Protein AF-A0A8J9R9K8-F1 (afdb_monomer_lite)

pLDDT: mean 80.93, std 15.77, range [38.28, 95.56]

Sequence (185 aa):
MGWQMSERNTVWTNDLKLQLLKRNIAQQINLRVEDVDERLIEVTSLLPGLLSRLQTIKASTVAQLCDDPRALARRLLQVKSIFPGADAAQIFLQHPVYMLRQDISLIQAAADRLRQLIPDVNVDKLVEEHPQLLDVEGFELALSHARETIPSLDVVHMMRYNPSMIFGFQRGAQLIPYDEVPTSS

Foldseek 3Di:
DDPDDPPPPPPVPVVNVVQVLLVLLCVVLVHDSVLLVVLVVLLCVVQVCVVVCSNPDDSVLSSLCSNDVPVVNVLLVLQCVLQVPARSSLLCSVPVVCSSPPDSVLLSVLSVVVCVVQVPANSSVVCSVPVVSSPVVLLVQLVVQVCVVPVPDPVSVVCNVPVVVSVVSSCVVPPDPDPPPPPDD

Radius of gyration: 22.71 Å; chains: 1; bounding box: 45×59×72 Å

Secondary structure (DSSP, 8-state):
-------S-----HHHHHHHHHHHHHHHTT--HHHHHHHHHHHHHH-TTHHHHTTTS-HHHHHHHHH-HHHHHHHHHHHHHH-TTS-HHHHHHHSHHHHHHS-HHHHHHHHHHHHHHSTTS-HHHHHHH-GGGG-HHHHHHHHHHHHHH-TT--HHHHHTT-GGGHHHHHHHTT-----------

Structure (mmCIF, N/CA/C/O backbone):
data_AF-A0A8J9R9K8-F1
#
_entry.id   AF-A0A8J9R9K8-F1
#
loop_
_atom_site.group_PDB
_atom_site.i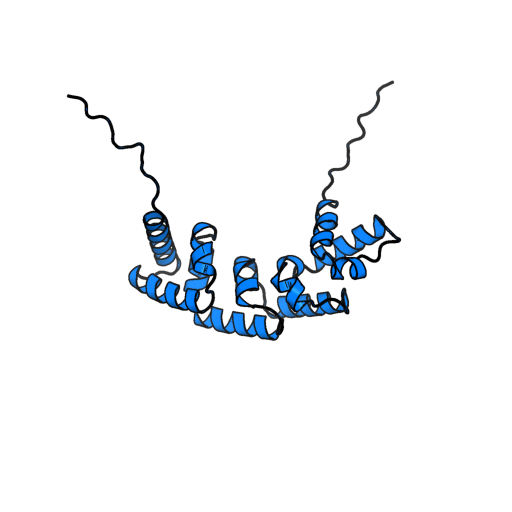d
_atom_site.type_symbol
_atom_site.label_atom_id
_atom_site.label_alt_id
_atom_site.label_comp_id
_atom_site.label_asym_id
_atom_site.label_entity_id
_atom_site.label_seq_id
_atom_site.pdbx_PDB_ins_code
_atom_site.Cartn_x
_atom_site.Cartn_y
_atom_site.Cartn_z
_atom_site.occupancy
_atom_site.B_iso_or_equiv
_atom_site.auth_seq_id
_atom_site.auth_comp_id
_atom_site.auth_asym_id
_atom_site.auth_atom_id
_atom_site.pdbx_PDB_model_num
ATOM 1 N N . MET A 1 1 ? -5.847 45.493 37.078 1.00 45.81 1 MET A N 1
ATOM 2 C CA . MET A 1 1 ? -6.823 45.058 36.057 1.00 45.81 1 MET A CA 1
ATOM 3 C C . MET A 1 1 ? -6.082 44.889 34.745 1.00 45.81 1 MET A C 1
ATOM 5 O O . MET A 1 1 ? -5.736 45.880 34.125 1.00 45.81 1 MET A O 1
ATOM 9 N N . GLY A 1 2 ? -5.765 43.650 34.384 1.00 41.34 2 GLY A N 1
ATOM 10 C CA . GLY A 1 2 ? -5.050 43.310 33.157 1.00 41.34 2 GLY A CA 1
ATOM 11 C C . GLY A 1 2 ? -5.350 41.860 32.817 1.00 41.34 2 GLY A C 1
ATOM 12 O O . GLY A 1 2 ? -4.567 40.974 33.132 1.00 41.34 2 GLY A O 1
ATOM 13 N N . TRP A 1 3 ? -6.540 41.622 32.265 1.00 47.47 3 TRP A N 1
ATOM 14 C CA . TRP A 1 3 ? -6.924 40.344 31.673 1.00 47.47 3 TRP A CA 1
ATOM 15 C C . TRP A 1 3 ? -6.138 40.181 30.375 1.00 47.47 3 TRP A C 1
ATOM 17 O O . TRP A 1 3 ? -6.583 40.588 29.304 1.00 47.47 3 TRP A O 1
ATOM 27 N N . GLN A 1 4 ? -4.917 39.664 30.481 1.00 49.66 4 GLN A N 1
ATOM 28 C CA . GLN A 1 4 ? -4.102 39.360 29.316 1.00 49.66 4 GLN A CA 1
ATOM 29 C C . GLN A 1 4 ? -4.482 37.961 28.829 1.00 49.66 4 GLN A C 1
ATOM 31 O O . GLN A 1 4 ? -4.112 36.945 29.414 1.00 49.66 4 GLN A O 1
ATOM 36 N N . MET A 1 5 ? -5.312 37.970 27.786 1.00 38.97 5 MET A N 1
ATOM 37 C CA . MET A 1 5 ? -5.786 36.845 26.987 1.00 38.97 5 MET A CA 1
ATOM 38 C C . MET A 1 5 ? -4.816 35.658 26.934 1.00 38.97 5 MET A C 1
ATOM 40 O O . MET A 1 5 ? -3.766 35.715 26.292 1.00 38.97 5 MET A O 1
ATOM 44 N N . SER A 1 6 ? -5.237 34.536 27.513 1.00 46.56 6 SER A N 1
ATOM 45 C CA . SER A 1 6 ? -4.633 33.213 27.314 1.00 46.56 6 SER A CA 1
ATOM 46 C C . SER A 1 6 ? -5.084 32.569 25.991 1.00 46.56 6 SER A C 1
ATOM 48 O O . SER A 1 6 ? -5.322 31.369 25.932 1.00 46.56 6 SER A O 1
ATOM 50 N N . GLU A 1 7 ? -5.221 33.351 24.916 1.00 40.16 7 GLU A N 1
ATOM 51 C CA . GLU A 1 7 ? -5.731 32.871 23.618 1.00 40.16 7 GLU A CA 1
ATOM 52 C C . GLU A 1 7 ? -4.626 32.474 22.621 1.00 40.16 7 GLU A C 1
ATOM 54 O O . GLU A 1 7 ? -4.924 32.064 21.505 1.00 40.16 7 GLU A O 1
ATOM 59 N N . ARG A 1 8 ? -3.337 32.567 22.983 1.00 41.00 8 ARG A N 1
ATOM 60 C CA . ARG A 1 8 ? -2.228 32.389 22.018 1.00 41.00 8 ARG A CA 1
ATOM 61 C C . ARG A 1 8 ? -1.427 31.092 22.103 1.00 41.00 8 ARG A C 1
ATOM 63 O O . ARG A 1 8 ? -0.539 30.907 21.284 1.00 41.00 8 ARG A O 1
ATOM 70 N N . ASN A 1 9 ? -1.754 30.182 23.018 1.00 38.75 9 ASN A N 1
ATOM 71 C CA . ASN A 1 9 ? -1.084 28.880 23.126 1.00 38.75 9 ASN A CA 1
ATOM 72 C C . ASN A 1 9 ? -2.091 27.723 23.161 1.00 38.75 9 ASN A C 1
ATOM 74 O O . ASN A 1 9 ? -2.002 26.823 23.992 1.00 38.75 9 ASN A O 1
ATOM 78 N N . THR A 1 10 ? -3.028 27.680 22.213 1.00 45.50 10 THR A N 1
ATOM 79 C CA . THR A 1 10 ? -3.591 26.395 21.776 1.00 45.50 10 THR A CA 1
ATOM 80 C C . THR A 1 10 ? -2.522 25.664 20.969 1.00 45.50 10 THR A C 1
ATOM 82 O O . THR A 1 10 ? -2.609 25.509 19.752 1.00 45.50 10 THR A O 1
ATOM 85 N N . VAL A 1 11 ? -1.473 25.214 21.664 1.00 47.91 11 VAL A N 1
ATOM 86 C CA . VAL A 1 11 ? -0.613 24.137 21.180 1.00 47.91 11 VAL A CA 1
ATOM 87 C C . VAL A 1 11 ? -1.559 22.964 20.983 1.00 47.91 11 VAL A C 1
ATOM 89 O O . VAL A 1 11 ? -1.942 22.308 21.948 1.00 47.91 11 VAL A O 1
ATOM 92 N N . TRP A 1 12 ? -2.028 22.785 19.748 1.00 46.69 12 TRP A N 1
ATOM 93 C CA . TRP A 1 12 ? -2.877 21.680 19.324 1.00 46.69 12 TRP A CA 1
ATOM 94 C C . TRP A 1 12 ? -2.187 20.377 19.730 1.00 46.69 12 TRP A C 1
ATOM 96 O O . TRP A 1 12 ? -1.315 19.872 19.021 1.00 46.69 12 TRP A O 1
ATOM 106 N N . THR A 1 13 ? -2.523 19.878 20.917 1.00 63.25 13 THR A N 1
ATOM 107 C CA . THR A 1 13 ? -1.898 18.700 21.505 1.00 63.25 13 THR A CA 1
ATOM 108 C C . THR A 1 13 ? -2.305 17.501 20.657 1.00 63.25 13 THR A C 1
ATOM 110 O O . THR A 1 13 ? -3.429 17.457 20.150 1.00 63.25 13 THR A O 1
ATOM 113 N N . ASN A 1 14 ? -1.403 16.539 20.454 1.00 65.56 14 ASN A N 1
ATOM 114 C CA . ASN A 1 14 ? -1.670 15.371 19.605 1.00 65.56 14 ASN A CA 1
ATOM 115 C C . ASN A 1 14 ? -2.961 14.627 20.008 1.00 65.56 14 ASN A C 1
ATOM 117 O O . ASN A 1 14 ? -3.660 14.112 19.139 1.00 65.56 14 ASN A O 1
ATOM 121 N N . ASP A 1 15 ? -3.339 14.693 21.285 1.00 72.44 15 ASP A N 1
ATOM 122 C CA . ASP A 1 15 ? -4.599 14.160 21.809 1.00 72.44 15 ASP A CA 1
ATOM 123 C C . ASP A 1 15 ? -5.846 14.862 21.255 1.00 72.44 15 ASP A C 1
ATOM 125 O O . ASP A 1 15 ? -6.812 14.193 20.896 1.00 72.44 15 ASP A O 1
ATOM 129 N N . LEU A 1 16 ? -5.835 16.192 21.102 1.00 77.00 16 LEU A N 1
ATOM 130 C CA . LEU A 1 16 ? -6.964 16.938 20.527 1.00 77.00 16 LEU A CA 1
ATOM 131 C C . LEU A 1 16 ? -7.147 16.609 19.042 1.00 77.00 16 LEU A C 1
ATOM 133 O O . LEU A 1 16 ? -8.273 16.425 18.583 1.00 77.00 16 LEU A O 1
ATOM 137 N N . LYS A 1 17 ? -6.042 16.476 18.293 1.00 76.94 17 LYS A N 1
ATOM 138 C CA . LYS A 1 17 ? -6.078 16.024 16.890 1.00 76.94 17 LYS A CA 1
ATOM 139 C C . LYS A 1 17 ? -6.690 14.635 16.774 1.00 76.94 17 LYS A C 1
ATOM 141 O O . LYS A 1 17 ? -7.535 14.409 15.913 1.00 76.94 17 LYS A O 1
ATOM 146 N N . LEU A 1 18 ? -6.280 13.726 17.653 1.00 79.50 18 LEU A N 1
ATOM 147 C CA . LEU A 1 18 ? -6.762 12.354 17.678 1.00 79.50 18 LEU A CA 1
ATOM 148 C C . LEU A 1 18 ? -8.247 12.286 18.073 1.00 79.50 18 LEU A C 1
ATOM 150 O O . LEU A 1 18 ? -9.010 11.576 17.428 1.00 79.50 18 LEU A O 1
ATOM 154 N N . GLN A 1 19 ? -8.692 13.073 19.055 1.00 83.44 19 GLN A N 1
ATOM 155 C CA . GLN A 1 19 ? -10.110 13.166 19.423 1.00 83.44 19 GLN A CA 1
ATOM 156 C C . GLN A 1 19 ? -10.976 13.743 18.295 1.00 83.44 19 GLN A C 1
ATOM 158 O O . GLN A 1 19 ? -12.057 13.220 18.016 1.00 83.44 19 GLN A O 1
ATOM 163 N N . LEU A 1 20 ? -10.503 14.788 17.606 1.00 84.69 20 LEU A N 1
ATOM 164 C CA . LEU A 1 20 ? -11.198 15.348 16.444 1.00 84.69 20 LEU A CA 1
ATOM 165 C C . LEU A 1 20 ? -11.262 14.348 15.285 1.00 84.69 20 LEU A C 1
ATOM 167 O O . LEU A 1 20 ? -12.310 14.218 14.654 1.00 84.69 20 LEU A O 1
ATOM 171 N N . LEU A 1 21 ? -10.175 13.614 15.038 1.00 85.06 21 LEU A N 1
ATOM 172 C CA . LEU A 1 21 ? -10.125 12.546 14.044 1.00 85.06 21 LEU A CA 1
ATOM 173 C C . LEU A 1 21 ? -11.146 11.448 14.364 1.00 85.06 21 LEU A C 1
ATOM 175 O O . LEU A 1 21 ? -11.954 11.115 13.502 1.00 85.06 21 LEU A O 1
ATOM 179 N N . LYS A 1 22 ? -11.169 10.943 15.605 1.00 86.38 22 LYS A N 1
ATOM 180 C CA . LYS A 1 22 ? -12.141 9.937 16.066 1.00 86.38 22 LYS A CA 1
ATOM 181 C C . LYS A 1 22 ? -13.579 10.404 15.877 1.00 86.38 22 LYS A C 1
ATOM 183 O O . LYS A 1 22 ? -14.396 9.670 15.333 1.00 86.38 22 LYS A O 1
ATOM 188 N N . ARG A 1 23 ? -13.882 11.649 16.259 1.00 86.69 23 ARG A N 1
ATOM 189 C CA . ARG A 1 23 ? -15.215 12.236 16.068 1.00 86.69 23 ARG A CA 1
ATOM 190 C C . ARG A 1 23 ? -15.589 12.338 14.589 1.00 86.69 23 ARG A C 1
ATOM 192 O O . ARG A 1 23 ? -16.733 12.069 14.239 1.00 86.69 23 ARG A O 1
ATOM 199 N N . ASN A 1 24 ? -14.645 12.716 13.727 1.00 87.25 24 ASN A N 1
ATOM 200 C CA . ASN A 1 24 ? -14.882 12.801 12.287 1.00 87.25 24 ASN A CA 1
ATOM 201 C C . ASN A 1 24 ? -15.129 11.416 11.668 1.00 87.25 24 ASN A C 1
ATOM 203 O O . ASN A 1 24 ? -16.061 11.265 10.884 1.00 87.25 24 ASN A O 1
ATOM 207 N N . ILE A 1 25 ? -14.349 10.409 12.075 1.00 87.44 25 ILE A N 1
ATOM 208 C CA . ILE A 1 25 ? -14.540 9.012 11.668 1.00 87.44 25 ILE A CA 1
ATOM 209 C C . ILE A 1 25 ? -15.923 8.529 12.103 1.00 87.44 25 ILE A C 1
ATOM 211 O O . ILE A 1 25 ? -16.694 8.100 11.252 1.00 87.44 25 ILE A O 1
ATOM 215 N N . ALA A 1 26 ? -16.267 8.682 13.387 1.00 89.00 26 ALA A N 1
ATOM 216 C CA . ALA A 1 26 ? -17.555 8.279 13.956 1.00 89.00 26 ALA A CA 1
ATOM 217 C C . ALA A 1 26 ? -18.742 8.846 13.161 1.00 89.00 26 ALA A C 1
ATOM 219 O O . ALA A 1 26 ? -19.679 8.125 12.827 1.00 89.00 26 ALA A O 1
ATOM 220 N N . GLN A 1 27 ? -18.665 10.127 12.785 1.00 88.50 27 GLN A N 1
ATOM 221 C CA . GLN A 1 27 ? -19.679 10.781 11.956 1.00 88.50 27 GLN A CA 1
ATOM 222 C C . GLN A 1 27 ? -19.762 10.210 10.535 1.00 88.50 27 GLN A C 1
ATOM 224 O O . GLN A 1 27 ? -20.855 10.135 9.983 1.00 88.50 27 GLN A O 1
ATOM 229 N N . GLN A 1 28 ? -18.637 9.824 9.932 1.00 87.69 28 GLN A N 1
ATOM 230 C CA . GLN A 1 28 ? -18.605 9.318 8.557 1.00 87.69 28 GLN A CA 1
ATOM 231 C C . GLN A 1 28 ? -19.122 7.887 8.422 1.00 87.69 28 GLN A C 1
ATOM 233 O O . GLN A 1 28 ? -19.784 7.590 7.433 1.00 87.69 28 GLN A O 1
ATOM 238 N N . ILE A 1 29 ? -18.844 7.024 9.400 1.00 87.00 29 ILE A N 1
ATOM 239 C CA . ILE A 1 29 ? -19.286 5.616 9.395 1.00 87.00 29 ILE A CA 1
ATOM 240 C C . ILE A 1 29 ? -20.534 5.377 10.258 1.00 87.00 29 ILE A C 1
ATOM 242 O O . ILE A 1 29 ? -20.943 4.240 10.461 1.00 87.00 29 ILE A O 1
ATOM 246 N N . ASN A 1 30 ? -21.159 6.452 10.757 1.00 88.94 30 ASN A N 1
ATOM 247 C CA . ASN A 1 30 ? -22.364 6.422 11.592 1.00 88.94 30 ASN A CA 1
ATOM 248 C C . ASN A 1 30 ? -22.242 5.489 12.817 1.00 88.94 30 ASN A C 1
ATOM 250 O O . ASN A 1 30 ? -23.152 4.719 13.130 1.00 88.94 30 ASN A O 1
ATOM 254 N N . LEU A 1 31 ? -21.104 5.569 13.509 1.00 87.25 31 LEU A N 1
ATOM 255 C CA . LEU A 1 31 ? -20.824 4.835 14.745 1.00 87.25 31 LEU A CA 1
ATOM 256 C C . LEU A 1 31 ? -20.706 5.787 15.933 1.00 87.25 31 LEU A C 1
ATOM 258 O O . LEU A 1 31 ? -20.540 7.000 15.775 1.00 87.25 31 LEU A O 1
ATOM 262 N N . ARG A 1 32 ? -20.775 5.234 17.147 1.00 85.19 32 ARG A N 1
ATOM 263 C CA . ARG A 1 32 ? -20.433 5.996 18.349 1.00 85.19 32 ARG A CA 1
ATOM 264 C C . ARG A 1 32 ? -18.918 6.107 18.463 1.00 85.19 32 ARG A C 1
ATOM 266 O O . ARG A 1 32 ? -18.178 5.302 17.904 1.00 85.19 32 ARG A O 1
ATOM 273 N N . VAL A 1 33 ? -18.447 7.124 19.178 1.00 83.81 33 VAL A N 1
ATOM 274 C CA . VAL A 1 33 ? -17.005 7.388 19.304 1.00 83.81 33 VAL A CA 1
ATOM 275 C C . VAL A 1 33 ? -16.298 6.247 20.041 1.00 83.81 33 VAL A C 1
ATOM 277 O O . VAL A 1 33 ? -15.151 5.947 19.729 1.00 83.81 33 VAL A O 1
ATOM 280 N N . GLU A 1 34 ? -16.988 5.581 20.965 1.00 83.62 34 GLU A N 1
ATOM 281 C CA . GLU A 1 34 ? -16.469 4.439 21.719 1.00 83.62 34 GLU A CA 1
ATOM 282 C C . GLU A 1 34 ? -16.221 3.229 20.804 1.00 83.62 34 GLU A C 1
ATOM 284 O O . GLU A 1 34 ? -15.165 2.606 20.874 1.00 83.62 34 GLU A O 1
ATOM 289 N N . ASP A 1 35 ? -17.140 2.963 19.870 1.00 86.88 35 ASP A N 1
ATOM 290 C CA . ASP A 1 35 ? -17.022 1.858 18.909 1.00 86.88 35 ASP A CA 1
ATOM 291 C C . ASP A 1 35 ? -15.880 2.104 17.899 1.00 86.88 35 ASP A C 1
ATOM 293 O O . ASP A 1 35 ? -15.267 1.168 17.382 1.00 86.88 35 ASP A O 1
ATOM 297 N N . VAL A 1 36 ? -15.559 3.374 17.616 1.00 86.75 36 VAL A N 1
ATOM 298 C CA . VAL A 1 36 ? -14.436 3.747 16.736 1.00 86.75 36 VAL A CA 1
ATOM 299 C C . VAL A 1 36 ? -13.091 3.361 17.345 1.00 86.75 36 VAL A C 1
ATOM 301 O O . VAL A 1 36 ? -12.180 3.006 16.600 1.00 86.75 36 VAL A O 1
ATOM 304 N N . ASP A 1 37 ? -12.953 3.393 18.670 1.00 87.31 37 ASP A N 1
ATOM 305 C CA . ASP A 1 37 ? -11.703 3.011 19.328 1.00 87.31 37 ASP A CA 1
ATOM 306 C C . ASP A 1 37 ? -11.430 1.516 19.193 1.00 87.31 37 ASP A C 1
ATOM 308 O O . ASP A 1 37 ? -10.313 1.128 18.849 1.00 87.31 37 ASP A O 1
ATOM 312 N N . GLU A 1 38 ? -12.459 0.685 19.354 1.00 88.62 38 GLU A N 1
ATOM 313 C CA . GLU A 1 38 ? -12.359 -0.756 19.112 1.00 88.62 38 GLU A CA 1
ATOM 314 C C . GLU A 1 38 ? -11.985 -1.043 17.652 1.00 88.62 38 GLU A C 1
ATOM 316 O O . GLU A 1 38 ? -11.050 -1.800 17.380 1.00 88.62 38 GLU A O 1
ATOM 321 N N . ARG A 1 39 ? -12.631 -0.359 16.697 1.00 89.19 39 ARG A N 1
ATOM 322 C CA . ARG A 1 39 ? -12.309 -0.487 15.265 1.00 89.19 39 ARG A CA 1
ATOM 323 C C . ARG A 1 39 ? -10.898 -0.030 14.930 1.00 89.19 39 ARG A C 1
ATOM 325 O O . ARG A 1 39 ? -10.210 -0.692 14.157 1.00 89.19 39 ARG A O 1
ATOM 332 N N . LEU A 1 40 ? -10.434 1.069 15.515 1.00 88.19 40 LEU A N 1
ATOM 333 C CA . LEU A 1 40 ? -9.065 1.541 15.334 1.00 88.19 40 LEU A CA 1
ATOM 334 C C . LEU A 1 40 ? -8.052 0.544 15.897 1.00 88.19 40 LEU A C 1
ATOM 336 O O . LEU A 1 40 ? -7.008 0.348 15.277 1.00 88.19 40 LEU A O 1
ATOM 340 N N . ILE A 1 41 ? -8.345 -0.125 17.013 1.00 89.75 41 ILE A N 1
ATOM 341 C CA . ILE A 1 41 ? -7.488 -1.193 17.547 1.00 89.75 41 ILE A CA 1
ATOM 342 C C . ILE A 1 41 ? -7.439 -2.373 16.568 1.00 89.75 41 ILE A C 1
ATOM 344 O O . ILE A 1 41 ? -6.350 -2.833 16.222 1.00 89.75 41 ILE A O 1
ATOM 348 N N . GLU A 1 42 ? -8.585 -2.818 16.045 1.00 91.44 42 GLU A N 1
ATOM 349 C CA . GLU A 1 42 ? -8.635 -3.887 15.038 1.00 91.44 42 GLU A CA 1
ATOM 350 C C . GLU A 1 42 ? -7.822 -3.520 13.787 1.00 91.44 42 GLU A C 1
ATOM 352 O O . GLU A 1 42 ? -6.948 -4.274 13.360 1.00 91.44 42 GLU A O 1
ATOM 357 N N . VAL A 1 43 ? -8.041 -2.333 13.221 1.00 91.25 43 VAL A N 1
ATOM 358 C CA . VAL A 1 43 ? -7.335 -1.882 12.013 1.00 91.25 43 VAL A CA 1
ATOM 359 C C . VAL A 1 43 ? -5.843 -1.696 12.268 1.00 91.25 43 VAL A C 1
ATOM 361 O O . VAL A 1 43 ? -5.034 -2.054 11.417 1.00 91.25 43 VAL A O 1
ATOM 364 N N . THR A 1 44 ? -5.445 -1.162 13.422 1.00 90.69 44 THR A N 1
ATOM 365 C CA . THR A 1 44 ? -4.021 -0.984 13.747 1.00 90.69 44 THR A CA 1
ATOM 366 C C . THR A 1 44 ? -3.327 -2.312 14.031 1.00 90.69 44 THR A C 1
ATOM 368 O O . THR A 1 44 ? -2.136 -2.424 13.764 1.00 90.69 44 THR A O 1
ATOM 371 N N . SER A 1 45 ? -4.054 -3.351 14.456 1.00 91.69 45 SER A N 1
ATOM 372 C CA . SER A 1 45 ? -3.510 -4.715 14.507 1.00 91.69 45 SER A CA 1
ATOM 373 C C . SER A 1 45 ? -3.209 -5.284 13.112 1.00 91.69 45 SER A C 1
ATOM 375 O O . SER A 1 45 ? -2.230 -6.006 12.941 1.00 91.69 45 SER A O 1
ATOM 377 N N . LEU A 1 46 ? -4.006 -4.913 12.101 1.00 91.25 46 LEU A N 1
ATOM 378 C CA . LEU A 1 46 ? -3.800 -5.300 10.700 1.00 91.25 46 LEU A CA 1
ATOM 379 C C . LEU A 1 46 ? -2.749 -4.427 9.997 1.00 91.25 46 LEU A C 1
ATOM 381 O O . LEU A 1 46 ? -2.038 -4.895 9.111 1.00 91.25 46 LEU A O 1
ATOM 385 N N . LEU A 1 47 ? -2.662 -3.153 10.383 1.00 92.00 47 LEU A N 1
ATOM 386 C CA . LEU A 1 47 ? -1.771 -2.139 9.827 1.00 92.00 47 LEU A CA 1
ATOM 387 C C . LEU A 1 47 ? -0.995 -1.452 10.967 1.00 92.00 47 LEU A C 1
ATOM 389 O O . LEU A 1 47 ? -1.315 -0.315 11.327 1.00 92.00 47 LEU A O 1
ATOM 393 N N . PRO A 1 48 ? 0.046 -2.089 11.533 1.00 86.50 48 PRO A N 1
ATOM 394 C CA . PRO A 1 48 ? 0.757 -1.570 12.709 1.00 86.50 48 PRO A CA 1
ATOM 395 C C . PRO A 1 48 ? 1.381 -0.183 12.488 1.00 86.50 48 PRO A C 1
ATOM 397 O O . PRO A 1 48 ? 1.446 0.632 13.408 1.00 86.50 48 PRO A O 1
ATOM 400 N N . GLY A 1 49 ? 1.766 0.145 11.251 1.00 85.56 49 GLY A N 1
ATOM 401 C CA . GLY A 1 49 ? 2.266 1.474 10.882 1.00 85.56 49 GLY A CA 1
ATOM 402 C C . GLY A 1 49 ? 1.188 2.554 10.704 1.00 85.56 49 GLY A C 1
ATOM 403 O O . GLY A 1 49 ? 1.523 3.692 10.378 1.00 85.56 49 GLY A O 1
ATOM 404 N N . LEU A 1 50 ? -0.100 2.245 10.895 1.00 87.12 50 LEU A N 1
ATOM 405 C CA . LEU A 1 50 ? -1.174 3.229 10.743 1.00 87.12 50 LEU A CA 1
ATOM 406 C C . LEU A 1 50 ? -1.121 4.298 11.838 1.00 87.12 50 LEU A C 1
ATOM 408 O O . LEU A 1 50 ? -1.310 5.470 11.527 1.00 87.12 50 LEU A O 1
ATOM 412 N N . LEU A 1 51 ? -0.818 3.925 13.089 1.00 84.62 51 LEU A N 1
ATOM 413 C CA . LEU A 1 51 ? -0.813 4.847 14.236 1.00 84.62 51 LEU A CA 1
ATOM 414 C C . LEU A 1 51 ? 0.107 6.053 14.019 1.00 84.62 51 LEU A C 1
ATOM 416 O O . LEU A 1 51 ? -0.291 7.191 14.264 1.00 84.62 51 LEU A O 1
ATOM 420 N N . SER A 1 52 ? 1.313 5.819 13.499 1.00 85.94 52 SER A N 1
ATOM 421 C CA . SER A 1 52 ? 2.269 6.887 13.189 1.00 85.94 52 SER A CA 1
ATOM 422 C C . SER A 1 52 ? 1.830 7.752 12.002 1.00 85.94 52 SER A C 1
ATOM 424 O O . SER A 1 52 ? 2.250 8.903 11.889 1.00 85.94 52 SER A O 1
ATOM 426 N N . ARG A 1 53 ? 0.948 7.232 11.137 1.00 84.31 53 ARG A N 1
ATOM 427 C CA . ARG A 1 53 ? 0.407 7.915 9.954 1.00 84.31 53 ARG A CA 1
ATOM 428 C C . ARG A 1 53 ? -0.961 8.558 10.162 1.00 84.31 53 ARG A C 1
ATOM 430 O O . ARG A 1 53 ? -1.378 9.330 9.303 1.00 84.31 53 ARG A O 1
ATOM 437 N N . LEU A 1 54 ? -1.639 8.328 11.290 1.00 82.75 54 LEU A N 1
ATOM 438 C CA . LEU A 1 54 ? -2.967 8.899 11.570 1.00 82.75 54 LEU A CA 1
ATOM 439 C C . LEU A 1 54 ? -3.005 10.432 11.467 1.00 82.75 54 LEU A C 1
ATOM 441 O O . LEU A 1 54 ? -4.047 11.002 11.167 1.00 82.75 54 LEU A O 1
ATOM 445 N N . GLN A 1 55 ? -1.870 11.100 11.689 1.00 79.06 55 GLN A N 1
ATOM 446 C CA . GLN A 1 55 ? -1.767 12.559 11.609 1.00 79.06 55 GLN A CA 1
ATOM 447 C C . GLN A 1 55 ? -1.624 13.094 10.177 1.00 79.06 55 GLN A C 1
ATOM 449 O O . GLN A 1 55 ? -1.891 14.271 9.943 1.00 79.06 55 GLN A O 1
ATOM 454 N N . THR A 1 56 ? -1.166 12.267 9.234 1.00 82.81 56 THR A N 1
ATOM 455 C CA . THR A 1 56 ? -0.880 12.672 7.847 1.00 82.81 56 THR A CA 1
ATOM 456 C C . THR A 1 56 ? -1.910 12.138 6.859 1.00 82.81 56 THR A C 1
ATOM 458 O O . THR A 1 56 ? -2.132 12.733 5.804 1.00 82.81 56 THR A O 1
ATOM 461 N N . ILE A 1 57 ? -2.561 11.026 7.193 1.00 84.56 57 ILE A N 1
ATOM 462 C CA . ILE A 1 57 ? -3.617 10.431 6.385 1.00 84.56 57 ILE A CA 1
ATOM 463 C C . ILE A 1 57 ? -4.932 11.212 6.535 1.00 84.56 57 ILE A C 1
ATOM 465 O O . ILE A 1 57 ? -5.251 11.765 7.588 1.00 84.56 57 ILE A O 1
ATOM 469 N N . LYS A 1 58 ? -5.733 11.256 5.467 1.00 87.31 58 LYS A N 1
ATOM 470 C CA . LYS A 1 58 ? -7.046 11.912 5.500 1.00 87.31 58 LYS A CA 1
ATOM 471 C C . LYS A 1 58 ? -8.006 11.130 6.397 1.00 87.31 58 LYS A C 1
ATOM 473 O O . LYS A 1 58 ? -8.103 9.910 6.270 1.00 87.31 58 LYS A O 1
ATOM 478 N N . ALA A 1 59 ? -8.785 11.843 7.213 1.00 86.00 59 ALA A N 1
ATOM 479 C CA . ALA A 1 59 ? -9.802 11.249 8.085 1.00 86.00 59 ALA A CA 1
ATOM 480 C C . ALA A 1 59 ? -10.771 10.327 7.327 1.00 86.00 59 ALA A C 1
ATOM 482 O O . ALA A 1 59 ? -11.064 9.236 7.799 1.00 86.00 59 ALA A O 1
ATOM 483 N N . SER A 1 60 ? -11.159 10.702 6.103 1.00 88.06 60 SER A N 1
ATOM 484 C CA . SER A 1 60 ? -12.022 9.886 5.239 1.00 88.06 60 SER A CA 1
ATOM 485 C C . SER A 1 60 ? -11.413 8.566 4.787 1.00 88.06 60 SER A C 1
ATOM 487 O O . SER A 1 60 ? -12.141 7.605 4.548 1.00 88.06 60 SER A O 1
ATOM 489 N N . THR A 1 61 ? -10.089 8.492 4.669 1.00 88.44 61 THR A N 1
ATOM 490 C CA . THR A 1 61 ? -9.396 7.235 4.386 1.00 88.44 61 THR A CA 1
ATOM 491 C C . THR A 1 61 ? -9.356 6.360 5.634 1.00 88.44 61 THR A C 1
ATOM 493 O O . THR A 1 61 ? -9.601 5.165 5.533 1.00 88.44 61 THR A O 1
ATOM 496 N N . VAL A 1 62 ? -9.107 6.940 6.814 1.00 88.81 62 VAL A N 1
ATOM 497 C CA . VAL A 1 62 ? -9.145 6.189 8.084 1.00 88.81 62 VAL A CA 1
ATOM 498 C C . VAL A 1 62 ? -10.546 5.666 8.368 1.00 88.81 62 VAL A C 1
ATOM 500 O O . VAL A 1 62 ? -10.690 4.519 8.770 1.00 88.81 62 VAL A O 1
ATOM 503 N N . ALA A 1 63 ? -11.575 6.465 8.091 1.00 89.31 63 ALA A N 1
ATOM 504 C CA . ALA A 1 63 ? -12.963 6.046 8.202 1.00 89.31 63 ALA A CA 1
ATOM 505 C C . ALA A 1 63 ? 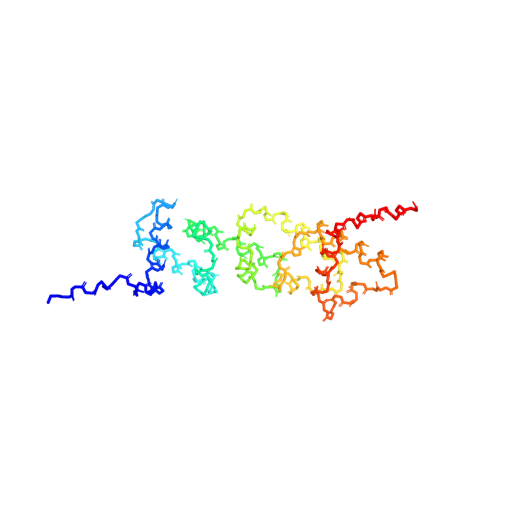-13.259 4.834 7.309 1.00 89.31 63 ALA A C 1
ATOM 507 O O . ALA A 1 63 ? -13.761 3.838 7.808 1.00 89.31 63 ALA A O 1
ATOM 508 N N . GLN A 1 64 ? -12.841 4.860 6.037 1.00 89.50 64 GLN A N 1
ATOM 509 C CA . GLN A 1 64 ? -12.962 3.700 5.138 1.00 89.50 64 GLN A CA 1
ATOM 510 C C . GLN A 1 64 ? -12.204 2.465 5.645 1.00 89.50 64 GLN A C 1
ATOM 512 O O . GLN A 1 64 ? -12.675 1.348 5.465 1.00 89.50 64 GLN A O 1
ATOM 517 N N . LEU A 1 65 ? -11.040 2.643 6.281 1.00 89.50 65 LEU A N 1
ATOM 518 C CA . LEU A 1 65 ? -10.308 1.530 6.896 1.00 89.50 65 LEU A CA 1
ATOM 519 C C . LEU A 1 65 ? -11.060 0.941 8.099 1.00 89.50 65 LEU A C 1
ATOM 521 O O . LEU A 1 65 ? -11.019 -0.268 8.303 1.00 89.50 65 LEU A O 1
ATOM 525 N N . CYS A 1 66 ? -11.726 1.790 8.887 1.00 90.00 66 CYS A N 1
ATOM 526 C 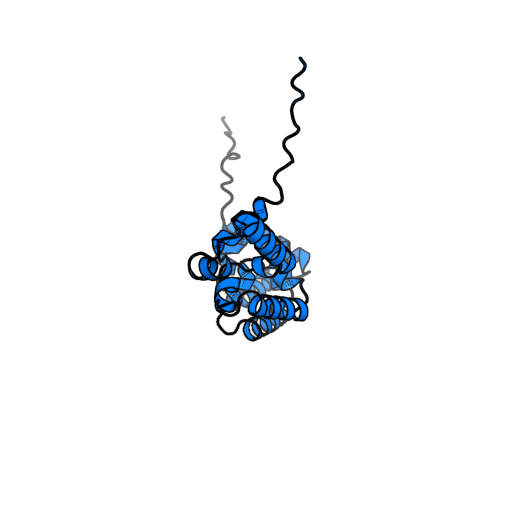CA . CYS A 1 66 ? -12.462 1.400 10.093 1.00 90.00 66 CYS A CA 1
ATOM 527 C C . CYS A 1 66 ? -13.879 0.878 9.816 1.00 90.00 66 CYS A C 1
ATOM 529 O O . CYS A 1 66 ? -14.462 0.262 10.704 1.00 90.00 66 CYS A O 1
ATOM 531 N N . ASP A 1 67 ? -14.418 1.127 8.621 1.00 90.56 67 ASP A N 1
ATOM 532 C CA . ASP A 1 67 ? -15.777 0.746 8.222 1.00 90.56 67 ASP A CA 1
ATOM 533 C C . ASP A 1 67 ? -15.974 -0.781 8.235 1.00 90.56 67 ASP A C 1
ATOM 535 O O . ASP A 1 67 ? -16.881 -1.294 8.890 1.00 90.56 67 ASP A O 1
ATOM 539 N N . ASP A 1 68 ? -15.060 -1.527 7.600 1.00 89.38 68 ASP A N 1
ATOM 540 C CA . ASP A 1 68 ? -15.045 -2.995 7.628 1.00 89.38 68 ASP A CA 1
ATOM 541 C C . ASP A 1 68 ? -13.609 -3.554 7.760 1.00 89.38 68 ASP A C 1
ATOM 543 O O . ASP A 1 68 ? -12.937 -3.853 6.761 1.00 89.38 68 ASP A O 1
ATOM 547 N N . PRO A 1 69 ? -13.134 -3.784 9.001 1.00 90.44 69 PRO A N 1
ATOM 548 C CA . PRO A 1 69 ? -11.820 -4.377 9.253 1.00 90.44 69 PRO A CA 1
ATOM 549 C C . PRO A 1 69 ? -11.662 -5.791 8.670 1.00 90.44 69 PRO A C 1
ATOM 551 O O . PRO A 1 69 ? -10.555 -6.205 8.321 1.00 90.44 69 PRO A O 1
ATOM 554 N N . ARG A 1 70 ? -12.757 -6.549 8.503 1.00 91.62 70 ARG A N 1
ATOM 555 C CA . ARG A 1 70 ? -12.708 -7.893 7.903 1.00 91.62 70 ARG A CA 1
ATOM 556 C C . ARG A 1 70 ? -12.519 -7.812 6.392 1.00 91.62 70 ARG A C 1
ATOM 558 O O . ARG A 1 70 ? -11.800 -8.637 5.824 1.00 91.62 70 ARG A O 1
ATOM 565 N N . ALA A 1 71 ? -13.144 -6.843 5.722 1.00 90.88 71 ALA A N 1
ATOM 566 C CA . ALA A 1 71 ? -12.849 -6.554 4.320 1.00 90.88 71 ALA A CA 1
ATOM 567 C C . ALA A 1 71 ? -11.388 -6.134 4.138 1.00 90.88 71 ALA A C 1
ATOM 569 O O . ALA A 1 71 ? -10.732 -6.663 3.240 1.00 90.88 71 ALA A O 1
ATOM 570 N N . LEU A 1 72 ? -10.852 -5.284 5.021 1.00 92.50 72 LEU A N 1
ATOM 571 C CA . LEU A 1 72 ? -9.435 -4.912 5.003 1.00 92.50 72 LEU A CA 1
ATOM 572 C C . LEU A 1 72 ? -8.516 -6.134 5.156 1.00 92.50 72 LEU A C 1
ATOM 574 O O . LEU A 1 72 ? -7.595 -6.304 4.361 1.00 92.50 72 LEU A O 1
ATOM 578 N N . ALA A 1 73 ? -8.787 -7.024 6.114 1.00 93.44 73 ALA A N 1
ATOM 579 C CA . ALA A 1 73 ? -8.004 -8.247 6.298 1.00 93.44 73 ALA A CA 1
ATOM 580 C C . ALA A 1 73 ? -8.023 -9.145 5.046 1.00 93.44 73 ALA A C 1
ATOM 582 O O . ALA A 1 73 ? -6.973 -9.593 4.584 1.00 93.44 73 ALA A O 1
ATOM 583 N N . ARG A 1 74 ? -9.203 -9.363 4.442 1.00 93.88 74 ARG A N 1
ATOM 584 C CA . ARG A 1 74 ? -9.325 -10.107 3.173 1.00 93.88 74 ARG A CA 1
ATOM 585 C C . ARG A 1 74 ? -8.523 -9.445 2.057 1.00 93.88 74 ARG A C 1
ATOM 587 O O . ARG A 1 74 ? -7.828 -10.133 1.315 1.00 93.88 74 ARG A O 1
ATOM 594 N N . ARG A 1 75 ? -8.585 -8.119 1.967 1.00 93.19 75 ARG A N 1
ATOM 595 C CA . ARG A 1 75 ? -7.856 -7.332 0.973 1.00 93.19 75 ARG A CA 1
ATOM 596 C C . ARG A 1 75 ? -6.342 -7.470 1.143 1.00 93.19 75 ARG A C 1
ATOM 598 O O . ARG A 1 75 ? -5.642 -7.684 0.160 1.00 93.19 75 ARG A O 1
ATOM 605 N N . LEU A 1 76 ? -5.839 -7.416 2.376 1.00 94.00 76 LEU A N 1
ATOM 606 C CA . LEU A 1 76 ? -4.421 -7.629 2.677 1.00 94.00 76 LEU A CA 1
ATOM 607 C C . LEU A 1 76 ? -3.961 -9.037 2.292 1.00 94.00 76 LEU A C 1
ATOM 609 O O . LEU A 1 76 ? -2.893 -9.181 1.703 1.00 94.00 76 LEU A O 1
ATOM 613 N N . LEU A 1 77 ? -4.776 -10.065 2.551 1.00 94.75 77 LEU A N 1
ATOM 614 C CA . LEU A 1 77 ? -4.482 -11.434 2.115 1.00 94.75 77 LEU A CA 1
ATOM 615 C C . LEU A 1 77 ? -4.430 -11.554 0.590 1.00 94.75 77 LEU A C 1
ATOM 617 O O . LEU A 1 77 ? -3.542 -12.217 0.061 1.00 94.75 77 LEU A O 1
ATOM 621 N N . GLN A 1 78 ? -5.337 -10.886 -0.124 1.00 94.81 78 GLN A N 1
ATOM 622 C CA . GLN A 1 78 ? -5.296 -10.850 -1.583 1.00 94.81 78 GLN A CA 1
ATOM 623 C C . GLN A 1 78 ? -4.023 -10.161 -2.084 1.00 94.81 78 GLN A C 1
ATOM 625 O O . GLN A 1 78 ? -3.310 -10.737 -2.897 1.00 94.81 78 GLN A O 1
ATOM 630 N N . VAL A 1 79 ? -3.669 -8.988 -1.552 1.00 94.19 79 VAL A N 1
ATOM 631 C CA . VAL A 1 79 ? -2.411 -8.305 -1.908 1.00 94.19 79 VAL A CA 1
ATOM 632 C C . VAL A 1 79 ? -1.201 -9.190 -1.594 1.00 94.19 79 VAL A C 1
ATOM 634 O O . VAL A 1 79 ? -0.292 -9.293 -2.412 1.00 94.19 79 VAL A O 1
ATOM 637 N N . LYS A 1 80 ? -1.213 -9.905 -0.463 1.00 95.44 80 LYS A N 1
ATOM 638 C CA . LYS A 1 80 ? -0.163 -10.863 -0.098 1.00 95.44 80 LYS A CA 1
ATOM 639 C C . LYS A 1 80 ? -0.082 -12.052 -1.058 1.00 95.44 80 LYS A C 1
ATOM 641 O O . LYS A 1 80 ? 1.008 -12.561 -1.283 1.00 95.44 80 LYS A O 1
ATOM 646 N N . SER A 1 81 ? -1.203 -12.487 -1.632 1.00 95.56 81 SER A N 1
ATOM 647 C CA . SER A 1 81 ? -1.204 -13.535 -2.660 1.00 95.56 81 SER A CA 1
ATOM 648 C C . SER A 1 81 ? -0.605 -13.056 -3.986 1.00 95.56 81 SER A C 1
ATOM 650 O O . SER A 1 81 ? 0.059 -13.837 -4.661 1.00 95.56 81 SER A O 1
ATOM 652 N N . ILE A 1 82 ? -0.777 -11.769 -4.317 1.00 95.00 82 ILE A N 1
ATOM 653 C CA . ILE A 1 82 ? -0.190 -11.146 -5.511 1.00 95.00 82 ILE A CA 1
ATOM 654 C C . ILE A 1 82 ? 1.316 -10.934 -5.312 1.00 95.00 82 ILE A C 1
ATOM 656 O O . ILE A 1 82 ? 2.091 -11.221 -6.220 1.00 95.00 82 ILE A O 1
ATOM 660 N N . PHE A 1 83 ? 1.727 -10.452 -4.134 1.00 95.50 83 PHE A N 1
ATOM 661 C CA . PHE A 1 83 ? 3.117 -10.134 -3.783 1.00 95.50 83 PHE A CA 1
ATOM 662 C C . PHE A 1 83 ? 3.587 -10.962 -2.571 1.00 95.50 83 PHE A C 1
ATOM 664 O O . PHE A 1 83 ? 3.704 -10.436 -1.456 1.00 95.50 83 PHE A O 1
ATOM 671 N N . PRO A 1 84 ? 3.847 -12.271 -2.740 1.00 94.06 84 PRO A N 1
ATOM 672 C CA . PRO A 1 84 ? 4.210 -13.159 -1.636 1.00 94.06 84 PRO A CA 1
ATOM 673 C C . PRO A 1 84 ? 5.498 -12.738 -0.914 1.00 94.06 84 PRO A C 1
ATOM 675 O O . PRO A 1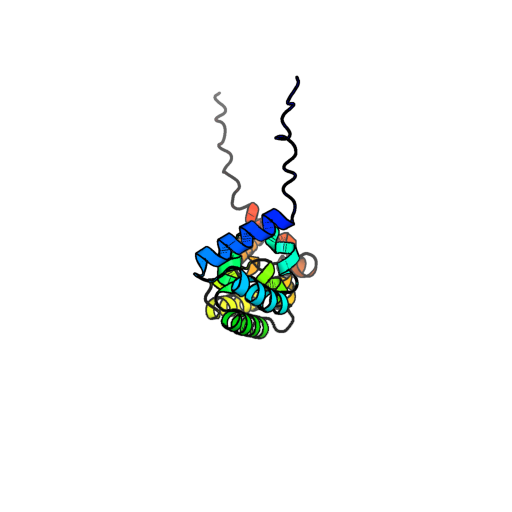 84 ? 5.601 -12.932 0.300 1.00 94.06 84 PRO A O 1
ATOM 678 N N . GLY A 1 85 ? 6.453 -12.121 -1.612 1.00 92.19 85 GLY A N 1
ATOM 679 C CA . GLY A 1 85 ? 7.705 -11.616 -1.044 1.00 92.19 85 GLY A CA 1
ATOM 680 C C . GLY A 1 85 ? 7.603 -10.247 -0.363 1.00 92.19 85 GLY A C 1
ATOM 681 O O . GLY A 1 85 ? 8.565 -9.840 0.292 1.00 92.19 85 GLY A O 1
ATOM 682 N N . ALA A 1 86 ? 6.464 -9.558 -0.490 1.00 93.81 86 ALA A N 1
ATOM 683 C CA . ALA A 1 86 ? 6.285 -8.196 0.001 1.00 93.81 86 ALA A CA 1
ATOM 684 C C . ALA A 1 86 ? 5.553 -8.115 1.347 1.00 93.81 86 ALA A C 1
ATOM 686 O O . ALA A 1 86 ? 4.749 -8.990 1.704 1.00 93.81 86 ALA A O 1
ATOM 687 N N . ASP A 1 87 ? 5.776 -7.025 2.079 1.00 93.69 87 ASP A N 1
ATOM 688 C CA . ASP A 1 87 ? 4.895 -6.611 3.172 1.00 93.69 87 ASP A CA 1
ATOM 689 C C . ASP A 1 87 ? 3.639 -5.911 2.614 1.00 93.69 87 ASP A C 1
ATOM 691 O O . ASP A 1 87 ? 3.648 -4.742 2.219 1.00 93.69 87 ASP A O 1
ATOM 695 N N . ALA A 1 88 ? 2.521 -6.644 2.599 1.00 92.56 88 ALA A N 1
ATOM 696 C CA . ALA A 1 88 ? 1.237 -6.134 2.128 1.00 92.56 88 ALA A CA 1
ATOM 697 C C . ALA A 1 88 ? 0.724 -4.949 2.966 1.00 92.56 88 ALA A C 1
ATOM 699 O O . ALA A 1 88 ? 0.097 -4.047 2.410 1.00 92.56 88 ALA A O 1
ATOM 700 N N . ALA A 1 89 ? 0.996 -4.920 4.276 1.00 91.81 89 ALA A N 1
ATOM 701 C CA . ALA A 1 89 ? 0.593 -3.814 5.138 1.00 91.81 89 ALA A CA 1
ATOM 702 C C . ALA A 1 89 ? 1.386 -2.548 4.799 1.00 91.81 89 ALA A C 1
ATOM 704 O O . ALA A 1 89 ? 0.810 -1.459 4.736 1.00 91.81 89 ALA A O 1
ATOM 705 N N . GLN A 1 90 ? 2.681 -2.685 4.508 1.00 91.31 90 GLN A N 1
ATOM 706 C CA . GLN A 1 90 ? 3.514 -1.571 4.056 1.00 91.31 90 GLN A CA 1
ATOM 707 C C . GLN A 1 90 ? 3.028 -0.999 2.718 1.00 91.31 90 GLN A C 1
ATOM 709 O O . GLN A 1 90 ? 2.826 0.215 2.621 1.00 91.31 90 GLN A O 1
ATOM 714 N N . ILE A 1 91 ? 2.767 -1.857 1.724 1.00 91.19 91 ILE A N 1
ATOM 715 C CA . ILE A 1 91 ? 2.197 -1.451 0.425 1.00 91.19 91 ILE A CA 1
ATOM 716 C C . ILE A 1 91 ? 0.899 -0.661 0.642 1.00 91.19 91 ILE A C 1
ATOM 718 O O . ILE A 1 91 ? 0.708 0.429 0.089 1.00 91.19 91 ILE A O 1
ATOM 722 N N . PHE A 1 92 ? 0.019 -1.184 1.500 1.00 91.00 92 PHE A N 1
ATOM 723 C CA . PHE A 1 92 ? -1.260 -0.558 1.813 1.00 91.00 92 PHE A CA 1
ATOM 724 C C . PHE A 1 92 ? -1.092 0.811 2.469 1.00 91.00 92 PHE A C 1
ATOM 726 O O . PHE A 1 92 ? -1.754 1.772 2.085 1.00 91.00 92 PHE A O 1
ATOM 733 N N . LEU A 1 93 ? -0.193 0.920 3.447 1.00 90.00 93 LEU A N 1
ATOM 734 C CA . LEU A 1 93 ? 0.037 2.157 4.184 1.00 90.00 93 LEU A CA 1
ATOM 735 C C . LEU A 1 93 ? 0.621 3.261 3.313 1.00 90.00 93 LEU A C 1
ATOM 737 O O . LEU A 1 93 ? 0.334 4.433 3.568 1.00 90.00 93 LEU A O 1
ATOM 741 N N . GLN A 1 94 ? 1.431 2.916 2.313 1.00 88.94 94 GLN A N 1
ATOM 742 C CA . GLN A 1 94 ? 2.007 3.888 1.391 1.00 88.94 94 GLN A CA 1
ATOM 743 C C . GLN A 1 94 ? 0.960 4.470 0.430 1.00 88.94 94 GLN A C 1
ATOM 745 O O . GLN A 1 94 ? 0.948 5.686 0.238 1.00 88.94 94 GLN A O 1
ATOM 750 N N . HIS A 1 95 ? 0.038 3.650 -0.091 1.00 88.00 95 HIS A N 1
ATOM 751 C CA . HIS A 1 95 ? -1.011 4.087 -1.025 1.00 88.00 95 HIS A CA 1
ATOM 752 C C . HIS A 1 95 ? -2.424 3.591 -0.641 1.00 88.00 95 HIS A C 1
ATOM 754 O O . HIS A 1 95 ? -3.078 2.887 -1.416 1.00 88.00 95 HIS A O 1
ATOM 760 N N . PRO A 1 96 ? -2.971 4.007 0.518 1.00 87.62 96 PRO A N 1
ATOM 761 C CA . PRO A 1 96 ? -4.194 3.421 1.074 1.00 87.62 96 PRO A CA 1
ATOM 762 C C . PRO A 1 96 ? -5.433 3.693 0.217 1.00 87.62 96 PRO A C 1
ATOM 764 O O . PRO A 1 96 ? -6.287 2.829 0.067 1.00 87.62 96 PRO A O 1
ATOM 767 N N . VAL A 1 97 ? -5.528 4.875 -0.402 1.00 87.38 97 VAL A N 1
ATOM 768 C CA . VAL A 1 97 ? -6.674 5.228 -1.260 1.00 87.38 97 VAL A CA 1
ATOM 769 C C . VAL A 1 97 ? -6.718 4.364 -2.519 1.00 87.38 97 VAL A C 1
ATOM 771 O O . VAL A 1 97 ? -7.790 3.895 -2.892 1.00 87.38 97 VAL A O 1
ATOM 774 N N . TYR A 1 98 ? -5.566 4.138 -3.155 1.00 88.12 98 TYR A N 1
ATOM 775 C CA . TYR A 1 98 ? -5.473 3.271 -4.329 1.00 88.12 98 TYR A CA 1
ATOM 776 C C . TYR A 1 98 ? -5.813 1.828 -3.943 1.00 88.12 98 TYR A C 1
ATOM 778 O O . TYR A 1 98 ? -6.680 1.206 -4.550 1.00 88.12 98 TYR A O 1
ATOM 786 N N . MET A 1 99 ? -5.223 1.333 -2.852 1.00 89.38 99 MET A N 1
ATOM 787 C CA . MET A 1 99 ? -5.420 -0.046 -2.404 1.00 89.38 99 MET A CA 1
ATOM 788 C C . MET A 1 99 ? -6.843 -0.347 -1.933 1.00 89.38 99 MET A C 1
ATOM 790 O O . MET A 1 99 ? -7.280 -1.486 -2.080 1.00 89.38 99 MET A O 1
ATOM 794 N N . LEU A 1 100 ? -7.582 0.641 -1.421 1.00 87.56 100 LEU A N 1
ATOM 795 C CA . LEU A 1 100 ? -8.996 0.491 -1.060 1.00 87.56 100 LEU A CA 1
ATOM 796 C C . LEU A 1 100 ? -9.929 0.502 -2.275 1.00 87.56 100 LEU A C 1
ATOM 798 O O . LEU A 1 100 ? -10.923 -0.217 -2.282 1.00 87.56 100 LEU A O 1
ATOM 802 N N . ARG A 1 101 ? -9.637 1.330 -3.284 1.00 87.56 101 ARG A N 1
ATOM 803 C CA . ARG A 1 101 ? -10.582 1.626 -4.374 1.00 87.56 101 ARG A CA 1
ATOM 804 C C . ARG A 1 101 ? -10.378 0.794 -5.628 1.00 87.56 101 ARG A C 1
ATOM 806 O O . ARG A 1 101 ? -11.337 0.589 -6.363 1.00 87.56 101 ARG A O 1
ATOM 813 N N . GLN A 1 102 ? -9.151 0.357 -5.890 1.00 89.06 102 GLN A N 1
ATOM 814 C CA . GLN A 1 102 ? -8.832 -0.359 -7.119 1.00 89.06 102 GLN A CA 1
ATOM 815 C C . GLN A 1 102 ? -9.512 -1.735 -7.144 1.00 89.06 102 GLN A C 1
ATOM 817 O O . GLN A 1 102 ? -9.828 -2.305 -6.099 1.00 89.06 102 GLN A O 1
ATOM 822 N N . ASP A 1 103 ? -9.724 -2.313 -8.319 1.00 92.06 103 ASP A N 1
ATOM 823 C CA . ASP A 1 103 ? -10.056 -3.735 -8.408 1.00 92.06 103 ASP A CA 1
ATOM 824 C C . ASP A 1 103 ? -8.792 -4.573 -8.151 1.00 92.06 103 ASP A C 1
ATOM 826 O O . ASP A 1 103 ? -7.707 -4.260 -8.646 1.00 92.06 103 ASP A O 1
ATOM 830 N N . ILE A 1 104 ? -8.918 -5.645 -7.371 1.00 92.38 104 ILE A N 1
ATOM 831 C CA . ILE A 1 104 ? -7.801 -6.541 -7.072 1.00 92.38 104 ILE A CA 1
ATOM 832 C C . ILE A 1 104 ? -7.281 -7.260 -8.326 1.00 92.38 104 ILE A C 1
ATOM 834 O O . ILE A 1 104 ? -6.083 -7.512 -8.436 1.00 92.38 104 ILE A O 1
ATOM 838 N N . SER A 1 105 ? -8.160 -7.532 -9.294 1.00 93.31 105 SER A N 1
ATOM 839 C CA . SER A 1 105 ? -7.798 -8.118 -10.588 1.00 93.31 105 SER A CA 1
ATOM 840 C C . SER A 1 105 ? -6.916 -7.179 -11.413 1.00 93.31 105 SER A C 1
ATOM 842 O O . SER A 1 105 ? -5.978 -7.640 -12.059 1.00 93.31 105 SER A O 1
ATOM 844 N N . LEU A 1 106 ? -7.142 -5.863 -11.324 1.00 93.38 106 LEU A N 1
ATOM 845 C CA . LEU A 1 106 ? -6.287 -4.861 -11.963 1.00 93.38 106 LEU A CA 1
ATOM 846 C C . LEU A 1 106 ? -4.914 -4.784 -11.292 1.00 93.38 106 LEU A C 1
ATOM 848 O O . LEU A 1 106 ? -3.913 -4.660 -11.987 1.00 93.38 106 LEU A O 1
ATOM 852 N N . ILE A 1 107 ? -4.846 -4.908 -9.961 1.00 93.62 107 ILE A N 1
ATOM 853 C CA . ILE A 1 107 ? -3.563 -4.965 -9.239 1.00 93.62 107 ILE A CA 1
ATOM 854 C C . ILE A 1 107 ? -2.773 -6.216 -9.649 1.00 93.62 107 ILE A C 1
ATOM 856 O O . ILE A 1 107 ? -1.570 -6.129 -9.884 1.00 93.62 107 ILE A O 1
ATOM 860 N N . GLN A 1 108 ? -3.439 -7.368 -9.773 1.00 95.00 108 GLN A N 1
ATOM 861 C CA . GLN A 1 108 ? -2.812 -8.603 -10.252 1.00 95.00 108 GLN A CA 1
ATOM 862 C C . GLN A 1 108 ? -2.303 -8.447 -11.692 1.00 95.00 108 GLN A C 1
ATOM 864 O O . GLN A 1 108 ? -1.141 -8.740 -11.961 1.00 95.00 108 GLN A O 1
ATOM 869 N N . ALA A 1 109 ? 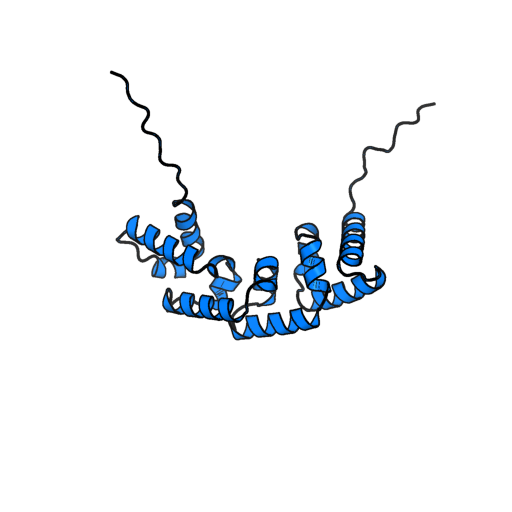-3.131 -7.922 -12.600 1.00 94.56 109 ALA A N 1
ATOM 870 C CA . ALA A 1 109 ? -2.732 -7.676 -13.984 1.00 94.56 109 ALA A CA 1
ATOM 871 C C . ALA A 1 109 ? -1.541 -6.706 -14.074 1.00 94.56 109 ALA A C 1
ATOM 873 O O . ALA A 1 109 ? -0.607 -6.947 -14.838 1.00 94.56 109 ALA A O 1
ATOM 874 N N . ALA A 1 110 ? -1.536 -5.651 -13.254 1.00 93.38 110 ALA A N 1
ATOM 875 C CA . ALA A 1 110 ? -0.423 -4.715 -13.154 1.00 93.38 110 ALA A CA 1
ATOM 876 C C . ALA A 1 110 ? 0.864 -5.406 -12.674 1.00 93.38 110 ALA A C 1
ATOM 878 O O . ALA A 1 110 ? 1.922 -5.233 -13.276 1.00 93.38 110 ALA A O 1
ATOM 879 N N . ALA A 1 111 ? 0.774 -6.237 -11.633 1.00 94.12 111 ALA A N 1
ATOM 880 C CA . ALA A 1 111 ? 1.905 -7.004 -11.118 1.00 94.12 111 ALA A CA 1
ATOM 881 C C . ALA A 1 111 ? 2.489 -7.952 -12.175 1.00 94.12 111 ALA A C 1
ATOM 883 O O . ALA A 1 111 ? 3.704 -8.001 -12.367 1.00 94.12 111 ALA A O 1
ATOM 884 N N . ASP A 1 112 ? 1.631 -8.679 -12.891 1.00 95.00 112 ASP A N 1
ATOM 885 C CA . ASP A 1 112 ? 2.059 -9.608 -13.938 1.00 95.00 112 ASP A CA 1
ATOM 886 C C . ASP A 1 112 ? 2.686 -8.872 -15.118 1.00 95.00 112 ASP A C 1
ATOM 888 O O . ASP A 1 112 ? 3.702 -9.312 -15.661 1.00 95.00 112 ASP A O 1
ATOM 892 N N . ARG A 1 113 ? 2.140 -7.708 -15.474 1.00 93.75 113 ARG A N 1
ATOM 893 C CA . ARG A 1 113 ? 2.714 -6.865 -16.516 1.00 93.75 113 ARG A CA 1
ATOM 894 C C . ARG A 1 113 ? 4.078 -6.311 -16.112 1.00 93.75 113 ARG A C 1
ATOM 896 O O . ARG A 1 113 ? 5.007 -6.385 -16.912 1.00 93.75 113 ARG A O 1
ATOM 903 N N . LEU A 1 114 ? 4.247 -5.850 -14.871 1.00 91.75 114 LEU A N 1
ATOM 904 C CA . LEU A 1 114 ? 5.557 -5.448 -14.349 1.00 91.75 114 LEU A CA 1
ATOM 905 C C . LEU A 1 114 ? 6.561 -6.603 -14.429 1.00 91.75 114 LEU A C 1
ATOM 907 O O . LEU A 1 114 ? 7.657 -6.412 -14.941 1.00 91.75 114 LEU A O 1
ATOM 911 N N . ARG A 1 115 ? 6.183 -7.823 -14.028 1.00 93.38 115 ARG A N 1
ATOM 912 C CA . ARG A 1 115 ? 7.064 -9.004 -14.135 1.00 93.38 115 ARG A CA 1
ATOM 913 C C . ARG A 1 115 ? 7.486 -9.303 -15.574 1.00 93.38 115 ARG A C 1
ATOM 915 O O . ARG A 1 115 ? 8.608 -9.744 -15.789 1.00 93.38 115 ARG A O 1
ATOM 922 N N . GLN A 1 116 ? 6.626 -9.047 -16.558 1.00 92.25 116 GLN A N 1
ATOM 923 C CA . GLN A 1 116 ? 6.985 -9.187 -17.975 1.00 92.25 116 GLN A CA 1
ATOM 924 C C . GLN A 1 116 ? 7.950 -8.095 -18.451 1.00 92.25 116 GLN A C 1
ATOM 926 O O . GLN A 1 116 ? 8.826 -8.370 -19.267 1.00 92.25 116 GLN A O 1
ATOM 931 N N . LEU A 1 117 ? 7.784 -6.862 -17.967 1.00 88.38 117 LEU A N 1
ATOM 932 C CA . LEU A 1 117 ? 8.617 -5.721 -18.358 1.00 88.38 117 LEU A CA 1
ATOM 933 C C . LEU A 1 117 ? 10.018 -5.776 -17.738 1.00 88.38 117 LEU A C 1
ATOM 935 O O . LEU A 1 117 ? 10.982 -5.333 -18.362 1.00 88.38 117 LEU A O 1
ATOM 939 N N . ILE A 1 118 ? 10.130 -6.318 -16.523 1.00 89.06 118 ILE A N 1
ATOM 940 C CA . ILE A 1 118 ? 11.372 -6.394 -15.745 1.00 89.06 118 ILE A CA 1
ATOM 941 C C . ILE A 1 118 ? 11.582 -7.807 -15.157 1.00 89.06 118 ILE A C 1
ATOM 943 O O . ILE A 1 118 ? 11.581 -7.974 -13.937 1.00 89.06 118 ILE A O 1
ATOM 947 N N . PRO A 1 119 ? 11.792 -8.840 -16.001 1.00 86.06 119 PRO A N 1
ATOM 948 C CA . PRO A 1 119 ? 11.788 -10.250 -15.581 1.00 86.06 119 PRO A CA 1
ATOM 949 C C . PRO A 1 119 ? 12.873 -10.621 -14.562 1.00 86.06 119 PRO A C 1
ATOM 951 O O . PRO A 1 119 ? 12.694 -11.555 -13.786 1.00 86.06 119 PRO A O 1
ATOM 954 N N . ASP A 1 120 ? 13.975 -9.873 -14.524 1.00 85.62 120 ASP A N 1
ATOM 955 C CA . ASP A 1 120 ? 15.102 -10.137 -13.623 1.00 85.62 120 ASP A CA 1
ATOM 956 C C . ASP A 1 120 ? 15.096 -9.269 -12.354 1.00 85.62 120 ASP A C 1
ATOM 958 O O . ASP A 1 120 ? 16.089 -9.220 -11.623 1.00 85.62 120 ASP A O 1
ATOM 962 N N . VAL A 1 121 ? 14.017 -8.524 -12.110 1.00 86.62 121 VAL A N 1
ATOM 963 C CA . VAL A 1 121 ? 13.871 -7.658 -10.938 1.00 86.62 121 VAL A CA 1
ATOM 964 C C . VAL A 1 121 ? 12.845 -8.270 -9.994 1.00 86.62 121 VAL A C 1
ATOM 966 O O . VAL A 1 121 ? 11.796 -8.756 -10.412 1.00 86.62 121 VAL A O 1
ATOM 969 N N . ASN A 1 122 ? 13.125 -8.228 -8.690 1.00 89.88 122 ASN A N 1
ATOM 970 C CA . ASN A 1 122 ? 12.162 -8.655 -7.681 1.00 89.88 122 ASN A CA 1
ATOM 971 C C . ASN A 1 122 ? 11.014 -7.635 -7.587 1.00 89.88 122 ASN A C 1
ATOM 973 O O . ASN A 1 122 ? 11.089 -6.670 -6.826 1.00 89.88 122 ASN A O 1
ATOM 977 N N . VAL A 1 123 ? 9.959 -7.860 -8.376 1.00 91.56 123 VAL A N 1
ATOM 978 C CA . VAL A 1 123 ? 8.776 -6.988 -8.446 1.00 91.56 123 VAL A CA 1
ATOM 979 C C . VAL A 1 123 ? 8.101 -6.836 -7.086 1.00 91.56 123 VAL A C 1
ATOM 981 O O . VAL A 1 123 ? 7.651 -5.745 -6.760 1.00 91.56 123 VAL A O 1
ATOM 984 N N . ASP A 1 124 ? 8.075 -7.884 -6.264 1.00 93.38 124 ASP A N 1
ATOM 985 C CA . ASP A 1 124 ? 7.439 -7.832 -4.948 1.00 93.38 124 ASP A CA 1
ATOM 986 C C . ASP A 1 124 ? 8.133 -6.802 -4.046 1.00 93.38 124 ASP A C 1
ATOM 988 O O . ASP A 1 124 ? 7.481 -5.918 -3.493 1.00 93.38 124 ASP A O 1
ATOM 992 N N . LYS A 1 125 ? 9.468 -6.864 -3.954 1.00 90.50 125 LYS A N 1
ATOM 993 C CA . LYS A 1 125 ? 10.256 -5.885 -3.188 1.00 90.50 125 LYS A CA 1
ATOM 994 C C . LYS A 1 125 ? 10.177 -4.487 -3.788 1.00 90.50 125 LYS A C 1
ATOM 996 O O . LYS A 1 125 ? 10.054 -3.507 -3.062 1.00 90.50 125 LYS A O 1
ATOM 1001 N N . LEU A 1 126 ? 10.184 -4.407 -5.112 1.00 89.44 126 LEU A N 1
ATOM 1002 C CA . LEU A 1 126 ? 10.084 -3.144 -5.823 1.00 89.44 126 LEU A CA 1
ATOM 1003 C C . LEU A 1 126 ? 8.750 -2.428 -5.552 1.00 89.44 126 LEU A C 1
ATOM 1005 O O . LEU A 1 126 ? 8.734 -1.225 -5.308 1.00 89.44 126 LEU A O 1
ATOM 1009 N N . VAL A 1 127 ? 7.635 -3.161 -5.564 1.00 91.69 127 VAL A N 1
ATOM 1010 C CA . VAL A 1 127 ? 6.302 -2.621 -5.259 1.00 91.69 127 VAL A CA 1
ATOM 1011 C C . VAL A 1 127 ? 6.158 -2.311 -3.767 1.00 91.69 127 VAL A C 1
ATOM 1013 O O . VAL A 1 127 ? 5.488 -1.344 -3.424 1.00 91.69 127 VAL A O 1
ATOM 1016 N N . GLU A 1 128 ? 6.802 -3.071 -2.876 1.00 91.81 128 GLU A N 1
ATOM 1017 C CA . GLU A 1 128 ? 6.853 -2.770 -1.434 1.00 91.81 128 GLU A CA 1
ATOM 1018 C C . GLU A 1 128 ? 7.490 -1.403 -1.134 1.00 91.81 128 GLU A C 1
ATOM 1020 O O . GLU A 1 128 ? 7.033 -0.672 -0.248 1.00 91.81 128 GLU A O 1
ATOM 1025 N N . GLU A 1 129 ? 8.541 -1.052 -1.875 1.00 88.56 129 GLU A N 1
ATOM 1026 C CA . GLU A 1 129 ? 9.255 0.221 -1.743 1.00 88.56 129 GLU A CA 1
ATOM 1027 C C . GLU A 1 129 ? 8.599 1.350 -2.547 1.00 88.56 129 GLU A C 1
ATOM 1029 O O . GLU A 1 129 ? 8.606 2.508 -2.116 1.00 88.56 129 GLU A O 1
ATOM 1034 N N . HIS A 1 130 ? 8.023 1.019 -3.706 1.00 88.94 130 HIS A N 1
ATOM 1035 C CA . HIS A 1 130 ? 7.458 1.978 -4.649 1.00 88.94 130 HIS A CA 1
ATOM 1036 C C . HIS A 1 130 ? 6.110 1.514 -5.254 1.00 88.94 130 HIS A C 1
ATOM 1038 O O . HIS A 1 130 ? 6.031 1.227 -6.453 1.00 88.94 130 HIS A O 1
ATOM 1044 N N . PRO A 1 131 ? 4.998 1.518 -4.492 1.00 89.38 131 PRO A N 1
ATOM 1045 C CA . PRO A 1 131 ? 3.694 1.045 -4.965 1.00 89.38 131 PRO A CA 1
ATOM 1046 C C . PRO A 1 131 ? 3.110 1.852 -6.127 1.00 89.38 131 PRO A C 1
ATOM 1048 O O . PRO A 1 131 ? 2.249 1.356 -6.846 1.00 89.38 131 PRO A O 1
ATOM 1051 N N . GLN A 1 132 ? 3.582 3.083 -6.342 1.00 86.31 132 GLN A N 1
ATOM 1052 C CA . GLN A 1 132 ? 3.238 3.900 -7.510 1.00 86.31 132 GLN A CA 1
ATOM 1053 C C . GLN A 1 132 ? 3.587 3.236 -8.853 1.00 86.31 132 GLN A C 1
ATOM 1055 O O . GLN A 1 132 ? 3.013 3.602 -9.869 1.00 86.31 132 GLN A O 1
ATOM 1060 N N . LEU A 1 133 ? 4.472 2.233 -8.864 1.00 88.19 133 LEU A N 1
ATOM 1061 C CA . LEU A 1 133 ? 4.786 1.442 -10.059 1.00 88.19 133 LEU A CA 1
ATOM 1062 C C . LEU A 1 133 ? 3.626 0.558 -10.530 1.00 88.19 133 LEU A C 1
ATOM 1064 O O . LEU A 1 133 ? 3.655 0.074 -11.655 1.00 88.19 133 LEU A O 1
ATOM 1068 N N . LEU A 1 134 ? 2.595 0.369 -9.701 1.00 89.06 134 LEU A N 1
ATOM 1069 C CA . LEU A 1 134 ? 1.359 -0.298 -10.116 1.00 89.06 134 LEU A CA 1
ATOM 1070 C C . LEU A 1 134 ? 0.561 0.518 -11.145 1.00 89.06 134 LEU A C 1
ATOM 1072 O O . LEU A 1 134 ? -0.351 -0.025 -11.767 1.00 89.06 134 LEU A O 1
ATOM 1076 N N . ASP A 1 135 ? 0.914 1.788 -11.362 1.00 88.44 135 ASP A N 1
ATOM 1077 C CA . ASP A 1 135 ? 0.577 2.513 -12.587 1.00 88.44 135 ASP A CA 1
ATOM 1078 C C . ASP A 1 135 ? 1.511 2.071 -13.725 1.00 88.44 135 ASP A C 1
ATOM 1080 O O . ASP A 1 135 ? 2.558 2.669 -13.996 1.00 88.44 135 ASP A O 1
ATOM 1084 N N . VAL A 1 136 ? 1.145 0.958 -14.359 1.00 88.06 136 VAL A N 1
ATOM 1085 C CA . VAL A 1 136 ? 1.985 0.322 -15.378 1.00 88.06 136 VAL A CA 1
ATOM 1086 C C . VAL A 1 136 ? 2.072 1.150 -16.654 1.00 88.06 136 VAL A C 1
ATOM 1088 O O . VAL A 1 136 ? 3.131 1.178 -17.272 1.00 88.06 136 VAL A O 1
ATOM 1091 N N . GLU A 1 137 ? 1.012 1.871 -17.020 1.00 86.81 137 GLU A N 1
ATOM 1092 C CA . GLU A 1 137 ? 1.022 2.757 -18.190 1.00 86.81 137 GLU A CA 1
ATOM 1093 C C . GLU A 1 137 ? 2.054 3.877 -18.003 1.00 86.81 137 GLU A C 1
ATOM 1095 O O . GLU A 1 137 ? 2.918 4.095 -18.857 1.00 86.81 137 GLU A O 1
ATOM 1100 N N . GLY A 1 138 ? 2.035 4.533 -16.837 1.00 85.25 138 GLY A N 1
ATOM 1101 C CA . GLY A 1 138 ? 3.028 5.545 -16.481 1.00 85.25 138 GLY A CA 1
ATOM 1102 C C . GLY A 1 138 ? 4.455 4.991 -16.402 1.00 85.25 138 GLY A C 1
ATOM 1103 O O . GLY A 1 138 ? 5.423 5.704 -16.682 1.00 85.25 138 GLY A O 1
ATOM 1104 N N . PHE A 1 139 ? 4.614 3.719 -16.038 1.00 87.19 139 PHE A N 1
ATOM 1105 C CA . PHE A 1 139 ? 5.910 3.043 -16.023 1.00 87.19 139 PHE A CA 1
ATOM 1106 C C . PHE A 1 139 ? 6.421 2.700 -17.433 1.00 87.19 139 PHE A C 1
ATOM 1108 O O . PHE A 1 139 ? 7.586 2.959 -17.736 1.00 87.19 139 PHE A O 1
ATOM 1115 N N . GLU A 1 140 ? 5.571 2.176 -18.317 1.00 87.81 140 GLU A N 1
ATOM 1116 C CA . GLU A 1 140 ? 5.925 1.868 -19.710 1.00 87.81 140 GLU A CA 1
ATOM 1117 C C . GLU A 1 140 ? 6.331 3.132 -20.480 1.00 87.81 140 GLU A C 1
ATOM 1119 O O . GLU A 1 140 ? 7.348 3.129 -21.179 1.00 87.81 140 GLU A O 1
ATOM 1124 N N . LEU A 1 141 ? 5.603 4.237 -20.288 1.00 87.00 141 LEU A N 1
ATOM 1125 C CA . LEU A 1 141 ? 5.964 5.539 -20.858 1.00 87.00 141 LEU A CA 1
ATOM 1126 C C . LEU A 1 141 ? 7.334 6.014 -20.362 1.00 87.00 141 LEU A C 1
ATOM 1128 O O . LEU A 1 141 ? 8.168 6.449 -21.157 1.00 87.00 141 LEU A O 1
ATOM 1132 N N . ALA A 1 142 ? 7.607 5.877 -19.061 1.00 85.38 142 ALA A N 1
ATOM 1133 C CA . ALA A 1 142 ? 8.905 6.231 -18.492 1.00 85.38 142 ALA A CA 1
ATOM 1134 C C . ALA A 1 142 ? 10.047 5.393 -19.084 1.00 85.38 142 ALA A C 1
ATOM 1136 O O . ALA A 1 142 ? 11.118 5.929 -19.365 1.00 85.38 142 ALA A O 1
ATOM 1137 N N . LEU A 1 143 ? 9.817 4.094 -19.307 1.00 85.62 143 LEU A N 1
ATOM 1138 C CA . LEU A 1 143 ? 10.784 3.215 -19.963 1.00 85.62 143 LEU A CA 1
ATOM 1139 C C . LEU A 1 143 ? 11.023 3.612 -21.425 1.00 85.62 143 LEU A C 1
ATOM 1141 O O . LEU A 1 143 ? 12.174 3.594 -21.864 1.00 85.62 143 LEU A O 1
ATOM 1145 N N . SER A 1 144 ? 9.976 3.986 -22.170 1.00 85.88 144 SER A N 1
ATOM 1146 C CA . SER A 1 144 ? 10.116 4.475 -23.550 1.00 85.88 144 SER A CA 1
ATOM 1147 C C . SER A 1 144 ? 10.967 5.740 -23.597 1.00 85.88 144 SER A C 1
ATOM 1149 O O . SER A 1 144 ? 11.984 5.775 -24.287 1.00 85.88 144 SER A O 1
ATOM 1151 N N . HIS A 1 145 ? 10.634 6.739 -22.776 1.00 84.06 145 HIS A N 1
ATOM 1152 C CA . HIS A 1 145 ? 11.389 7.990 -22.718 1.00 84.06 145 HIS A CA 1
ATOM 1153 C C . HIS A 1 145 ? 12.841 7.782 -22.287 1.00 84.06 145 HIS A C 1
ATOM 1155 O O . HIS A 1 145 ? 13.743 8.432 -22.813 1.00 84.06 145 HIS A O 1
ATOM 1161 N N . ALA A 1 146 ? 13.098 6.867 -21.351 1.00 83.81 146 ALA A N 1
ATOM 1162 C CA . ALA A 1 146 ? 14.457 6.554 -20.930 1.00 83.81 146 ALA A CA 1
ATOM 1163 C C . ALA A 1 146 ? 15.294 5.961 -22.080 1.00 83.81 146 ALA A C 1
ATOM 1165 O O . ALA A 1 146 ? 16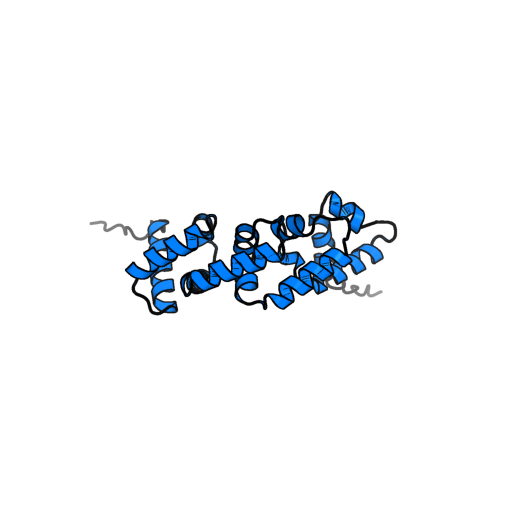.448 6.353 -22.261 1.00 83.81 146 ALA A O 1
ATOM 1166 N N . ARG A 1 147 ? 14.696 5.080 -22.896 1.00 84.12 147 ARG A N 1
ATOM 1167 C CA . ARG A 1 147 ? 15.334 4.504 -24.093 1.00 84.12 147 ARG A CA 1
ATOM 1168 C C . ARG A 1 147 ? 15.571 5.541 -25.188 1.00 84.12 147 ARG A C 1
ATOM 1170 O O . ARG A 1 147 ? 16.607 5.496 -25.840 1.00 84.12 147 ARG A O 1
ATOM 1177 N N . GLU A 1 148 ? 14.643 6.471 -25.382 1.00 84.81 148 GLU A N 1
ATOM 1178 C CA . GLU A 1 148 ? 14.799 7.568 -26.346 1.00 84.81 148 GLU A CA 1
ATOM 1179 C C . GLU A 1 148 ? 15.895 8.548 -25.920 1.00 84.81 148 GLU A C 1
ATOM 1181 O O . GLU A 1 148 ? 16.719 8.960 -26.734 1.00 84.81 148 GLU A O 1
ATOM 1186 N N . THR A 1 149 ? 15.936 8.889 -24.630 1.00 83.00 149 THR A N 1
ATOM 1187 C CA . THR A 1 149 ? 16.893 9.862 -24.086 1.00 83.00 149 THR A CA 1
ATOM 1188 C C . THR A 1 149 ? 18.313 9.301 -24.069 1.00 83.00 149 THR A C 1
ATOM 1190 O O . THR A 1 149 ? 19.268 10.030 -24.333 1.00 83.00 149 THR A O 1
ATOM 1193 N N . ILE A 1 150 ? 18.477 8.012 -23.744 1.00 82.56 150 ILE A N 1
ATOM 1194 C CA . ILE A 1 150 ? 19.792 7.365 -23.669 1.00 82.56 150 ILE A CA 1
ATOM 1195 C C . ILE A 1 150 ? 19.721 5.965 -24.311 1.00 82.56 150 ILE A C 1
ATOM 1197 O O . ILE A 1 150 ? 19.595 4.965 -23.602 1.00 82.56 150 ILE A O 1
ATOM 1201 N N . PRO A 1 151 ? 19.861 5.859 -25.648 1.00 76.88 151 PRO A N 1
ATOM 1202 C CA . PRO A 1 151 ? 19.695 4.596 -26.381 1.00 76.88 151 PRO A CA 1
ATOM 1203 C C . PRO A 1 151 ? 20.671 3.484 -25.982 1.00 76.88 151 PRO A C 1
ATOM 1205 O O . PRO A 1 151 ? 20.383 2.304 -26.160 1.00 76.88 151 PRO A O 1
ATOM 1208 N N . SER A 1 152 ? 21.838 3.848 -25.445 1.00 77.81 152 SER A N 1
ATOM 1209 C CA . SER A 1 152 ? 22.861 2.904 -24.985 1.00 77.81 152 SER A CA 1
ATOM 1210 C C . SER A 1 152 ? 22.647 2.405 -23.551 1.00 77.81 152 SER A C 1
ATOM 1212 O O . SER A 1 152 ? 23.449 1.606 -23.070 1.00 77.81 152 SER A O 1
ATOM 1214 N N . LEU A 1 153 ? 21.632 2.906 -22.838 1.00 74.38 153 LEU A N 1
ATOM 1215 C CA . LEU A 1 153 ? 21.398 2.580 -21.436 1.00 74.38 153 LEU A CA 1
ATOM 1216 C C . LEU A 1 153 ? 20.390 1.438 -21.299 1.00 74.38 153 LEU A C 1
ATOM 1218 O O . LEU A 1 153 ? 19.218 1.576 -21.647 1.00 74.38 153 LEU A O 1
ATOM 1222 N N . ASP A 1 154 ? 20.823 0.327 -20.706 1.00 81.31 154 ASP A N 1
ATOM 1223 C CA . ASP A 1 154 ? 19.903 -0.715 -20.256 1.00 81.31 154 ASP A CA 1
ATOM 1224 C C . ASP A 1 154 ? 19.262 -0.297 -18.924 1.00 81.31 154 ASP A C 1
ATOM 1226 O O . ASP A 1 154 ? 19.776 -0.540 -17.828 1.00 81.31 154 ASP A O 1
ATOM 1230 N N . VAL A 1 155 ? 18.125 0.389 -19.036 1.00 78.00 155 VAL A N 1
ATOM 1231 C CA . VAL A 1 155 ? 17.355 0.916 -17.901 1.00 78.00 155 VAL A CA 1
ATOM 1232 C C . VAL A 1 155 ? 16.889 -0.207 -16.972 1.00 78.00 155 VAL A C 1
ATOM 1234 O O . VAL A 1 155 ? 16.880 -0.029 -15.756 1.00 78.00 155 VAL A O 1
ATOM 1237 N N . VAL A 1 156 ? 16.563 -1.385 -17.514 1.00 78.69 156 VAL A N 1
ATOM 1238 C CA . VAL A 1 156 ? 16.122 -2.537 -16.712 1.00 78.69 156 VAL A CA 1
ATOM 1239 C C . VAL A 1 156 ? 17.285 -3.073 -15.882 1.00 78.69 156 VAL A C 1
ATOM 1241 O O . VAL A 1 156 ? 17.124 -3.352 -14.693 1.00 78.69 156 VAL A O 1
ATOM 1244 N N . HIS A 1 157 ? 18.479 -3.146 -16.472 1.00 80.31 157 HIS A N 1
ATOM 1245 C CA . HIS A 1 157 ? 19.690 -3.497 -15.739 1.00 80.31 157 HIS A CA 1
ATOM 1246 C C . HIS A 1 157 ? 20.018 -2.471 -14.642 1.00 80.31 157 HIS A C 1
ATOM 1248 O O . HIS A 1 157 ? 20.333 -2.844 -13.513 1.00 80.31 157 HIS A O 1
ATOM 1254 N N . MET A 1 158 ? 19.882 -1.177 -14.937 1.00 78.12 158 MET A N 1
ATOM 1255 C CA . MET A 1 158 ? 20.085 -0.086 -13.976 1.00 78.12 158 MET A CA 1
ATOM 1256 C C . MET A 1 158 ? 19.105 -0.120 -12.800 1.00 78.12 158 MET A C 1
ATOM 1258 O O . MET A 1 158 ? 19.505 0.100 -11.653 1.00 78.12 158 MET A O 1
ATOM 1262 N N . MET A 1 159 ? 17.840 -0.451 -13.061 1.00 78.75 159 MET A N 1
ATOM 1263 C CA . MET A 1 159 ? 16.809 -0.568 -12.030 1.00 78.75 159 MET A CA 1
ATOM 1264 C C . MET A 1 159 ? 17.118 -1.641 -10.984 1.00 78.75 159 MET A C 1
ATOM 1266 O O . MET A 1 159 ? 16.628 -1.532 -9.864 1.00 78.75 159 MET A O 1
ATOM 1270 N N . ARG A 1 160 ? 17.967 -2.631 -11.293 1.00 75.44 160 ARG A N 1
ATOM 1271 C CA . ARG A 1 160 ? 18.430 -3.609 -10.295 1.00 75.44 160 ARG A CA 1
ATOM 1272 C C . ARG A 1 160 ? 19.211 -2.955 -9.155 1.00 75.44 160 ARG A C 1
ATOM 1274 O O . ARG A 1 160 ? 19.158 -3.437 -8.030 1.00 75.44 160 ARG A O 1
ATOM 1281 N N . TYR A 1 161 ? 19.941 -1.881 -9.452 1.00 77.00 161 TYR A N 1
ATOM 1282 C CA . TYR A 1 161 ? 20.810 -1.194 -8.495 1.00 77.00 161 TYR A CA 1
ATOM 1283 C C . TYR A 1 161 ? 20.183 0.087 -7.947 1.00 77.00 161 TYR A C 1
ATOM 1285 O O . TYR A 1 161 ? 20.477 0.480 -6.821 1.00 77.00 161 TYR A O 1
ATOM 1293 N N . ASN A 1 162 ? 19.337 0.752 -8.738 1.00 79.50 162 ASN A N 1
ATOM 1294 C CA . ASN A 1 162 ? 18.634 1.958 -8.319 1.00 79.50 162 ASN A CA 1
ATOM 1295 C C . ASN A 1 162 ? 17.250 2.054 -8.989 1.00 79.50 162 ASN A C 1
ATOM 1297 O O . ASN A 1 162 ? 17.109 2.707 -10.029 1.00 79.50 162 ASN A O 1
ATOM 1301 N N . PRO A 1 163 ? 16.211 1.443 -8.393 1.00 75.12 163 PRO A N 1
ATOM 1302 C CA . PRO A 1 163 ? 14.869 1.464 -8.963 1.00 75.12 163 PRO A CA 1
ATOM 1303 C C . PRO A 1 163 ? 14.237 2.857 -8.975 1.00 75.12 163 PRO A C 1
ATOM 1305 O O . PRO A 1 163 ? 13.394 3.149 -9.819 1.00 75.12 163 PRO A O 1
ATOM 1308 N N . SER A 1 164 ? 14.679 3.751 -8.086 1.00 77.12 164 SER A N 1
ATOM 1309 C CA . SER A 1 164 ? 14.175 5.122 -7.995 1.00 77.12 164 SER A CA 1
ATOM 1310 C C . SER A 1 164 ? 14.530 5.985 -9.213 1.00 77.12 164 SER A C 1
ATOM 1312 O O . SER A 1 164 ? 13.899 7.018 -9.441 1.00 77.12 164 SER A O 1
ATOM 1314 N N . MET A 1 165 ? 15.515 5.573 -10.018 1.00 79.38 165 MET A N 1
ATOM 1315 C CA . MET A 1 165 ? 15.941 6.299 -11.217 1.00 79.38 165 MET A CA 1
ATOM 1316 C C . MET A 1 165 ? 14.820 6.441 -12.256 1.00 79.38 165 MET A C 1
ATOM 1318 O O . MET A 1 165 ? 14.749 7.473 -12.926 1.00 79.38 165 MET A O 1
ATOM 1322 N N . ILE A 1 166 ? 13.911 5.462 -12.363 1.00 78.06 166 ILE A N 1
ATOM 1323 C CA . ILE A 1 166 ? 12.829 5.507 -13.359 1.00 78.06 166 ILE A CA 1
ATOM 1324 C C . ILE A 1 166 ? 11.904 6.717 -13.161 1.00 78.06 166 ILE A C 1
ATOM 1326 O O . ILE A 1 166 ? 11.414 7.304 -14.125 1.00 78.06 166 ILE A O 1
ATOM 1330 N N . PHE A 1 167 ? 11.737 7.168 -11.914 1.00 77.56 167 PHE A N 1
ATOM 1331 C CA . PHE A 1 167 ? 10.914 8.332 -11.586 1.00 77.56 167 PHE A CA 1
ATOM 1332 C C . PHE A 1 167 ? 11.498 9.647 -12.127 1.00 77.56 167 PHE A C 1
ATOM 1334 O O . PHE A 1 167 ? 10.760 10.614 -12.313 1.00 77.56 167 PHE A O 1
ATOM 1341 N N . GLY A 1 168 ? 12.802 9.695 -12.425 1.00 73.06 168 GLY A N 1
ATOM 1342 C CA . GLY A 1 168 ? 13.422 10.829 -13.115 1.00 73.06 168 GLY A CA 1
ATOM 1343 C C . GLY A 1 168 ? 12.891 11.002 -14.541 1.00 73.06 168 GLY A C 1
ATOM 1344 O O . GLY A 1 168 ? 12.613 12.123 -14.964 1.00 73.06 168 GLY A O 1
ATOM 1345 N N . PHE A 1 169 ? 12.652 9.891 -15.243 1.00 72.06 169 PHE A N 1
ATOM 1346 C CA . PHE A 1 169 ? 12.111 9.890 -16.605 1.00 72.06 169 PHE A CA 1
ATOM 1347 C C . PHE A 1 169 ? 10.601 10.161 -16.647 1.00 72.06 169 PHE A C 1
ATOM 1349 O O . PHE A 1 169 ? 10.108 10.721 -17.624 1.00 72.06 169 PHE A O 1
ATOM 1356 N N . GLN A 1 170 ? 9.872 9.870 -15.561 1.00 67.19 170 GLN A N 1
ATOM 1357 C CA . GLN A 1 170 ? 8.459 10.256 -15.428 1.00 67.19 170 GLN A CA 1
ATOM 1358 C C . GLN A 1 170 ? 8.255 11.778 -15.367 1.00 67.19 170 GLN A C 1
ATOM 1360 O O . GLN A 1 170 ? 7.263 12.283 -15.884 1.00 67.19 170 GLN A O 1
ATOM 1365 N N . ARG A 1 171 ? 9.188 12.531 -14.763 1.00 58.56 171 ARG A N 1
ATOM 1366 C CA . ARG A 1 171 ? 9.085 14.000 -14.642 1.00 58.56 171 ARG A CA 1
ATOM 1367 C C . ARG A 1 171 ? 9.547 14.755 -15.891 1.00 58.56 171 ARG A C 1
ATOM 1369 O O . ARG A 1 171 ? 9.070 15.859 -16.130 1.00 58.56 171 ARG A O 1
ATOM 1376 N N . GLY A 1 172 ? 10.437 14.168 -16.695 1.00 49.19 172 GLY A N 1
ATOM 1377 C CA . GLY A 1 172 ? 10.922 14.775 -17.944 1.00 49.19 172 GLY A CA 1
ATOM 1378 C C . GLY A 1 172 ? 9.835 14.949 -19.013 1.00 49.19 172 GLY A C 1
ATOM 1379 O O . GLY A 1 172 ? 9.909 15.879 -19.808 1.00 49.19 172 GLY A O 1
ATOM 1380 N N . ALA A 1 173 ? 8.781 14.126 -18.975 1.00 46.47 173 ALA A N 1
ATOM 1381 C CA . ALA A 1 173 ? 7.639 14.200 -19.892 1.00 46.47 173 ALA A CA 1
ATOM 1382 C C . ALA A 1 173 ? 6.728 15.431 -19.683 1.00 46.47 173 ALA A C 1
ATOM 1384 O O . ALA A 1 173 ? 5.844 15.683 -20.495 1.00 46.47 173 ALA A O 1
ATOM 1385 N N . GLN A 1 174 ? 6.925 16.193 -18.600 1.00 43.78 174 GLN A N 1
ATOM 1386 C CA . GLN A 1 174 ? 6.204 17.439 -18.301 1.00 43.78 174 GLN A CA 1
ATOM 1387 C C . GLN A 1 174 ? 7.101 18.685 -18.391 1.00 43.78 174 GLN A C 1
ATOM 1389 O O . GLN A 1 174 ? 6.784 19.724 -17.808 1.00 43.78 174 GLN A O 1
ATOM 1394 N N . LEU A 1 175 ? 8.222 18.620 -19.118 1.00 40.84 175 LEU A N 1
ATOM 1395 C CA . LEU A 1 175 ? 8.936 19.834 -19.504 1.00 40.84 175 LEU A CA 1
ATOM 1396 C C . LEU A 1 175 ? 8.074 20.600 -20.513 1.00 40.84 175 LEU A C 1
ATOM 1398 O O . LEU A 1 175 ? 7.934 20.202 -21.667 1.00 40.84 175 LEU A O 1
ATOM 1402 N N . ILE A 1 176 ? 7.465 21.685 -20.030 1.00 40.56 176 ILE A N 1
ATOM 1403 C CA . ILE A 1 176 ? 6.838 22.737 -20.834 1.00 40.56 176 ILE A CA 1
ATOM 1404 C C . ILE A 1 176 ? 7.775 23.030 -22.019 1.00 40.56 176 ILE A C 1
ATOM 1406 O O . ILE A 1 176 ? 8.964 23.264 -21.770 1.00 40.56 176 ILE A O 1
ATOM 1410 N N . PRO A 1 177 ? 7.300 22.996 -23.279 1.00 38.28 177 PRO A N 1
ATOM 1411 C CA . PRO A 1 177 ? 8.130 23.394 -24.405 1.00 38.28 177 PRO A CA 1
ATOM 1412 C C . PRO A 1 177 ? 8.621 24.817 -24.140 1.00 38.28 177 PRO A C 1
ATOM 1414 O O . PRO A 1 177 ? 7.833 25.703 -23.812 1.00 38.28 177 PRO A O 1
ATOM 1417 N N . TYR A 1 178 ? 9.935 25.014 -24.204 1.00 40.88 178 TYR A N 1
ATOM 1418 C CA . TYR A 1 178 ? 10.512 26.349 -24.158 1.00 40.88 178 TYR A CA 1
ATOM 1419 C C . TYR A 1 178 ? 9.964 27.085 -25.384 1.00 40.88 178 TYR A C 1
ATOM 1421 O O . TYR A 1 178 ? 10.315 26.729 -26.507 1.00 40.88 178 TYR A O 1
ATOM 1429 N N . ASP A 1 179 ? 9.063 28.048 -25.177 1.00 45.53 179 ASP A N 1
ATOM 1430 C CA . ASP A 1 179 ? 8.678 28.976 -26.235 1.00 45.53 179 ASP A CA 1
ATOM 1431 C C . ASP A 1 179 ? 9.967 29.654 -26.704 1.00 45.53 179 ASP A C 1
ATOM 1433 O O . ASP A 1 179 ? 10.663 30.321 -25.929 1.00 45.53 179 ASP A O 1
ATOM 1437 N N . GLU A 1 180 ? 10.322 29.418 -27.965 1.00 46.94 180 GLU A N 1
ATOM 1438 C CA . GLU A 1 180 ? 11.388 30.139 -28.636 1.00 46.94 180 GLU A CA 1
ATOM 1439 C C . GLU A 1 180 ? 11.035 31.624 -28.566 1.00 46.94 180 GLU A C 1
ATOM 1441 O O . GLU A 1 180 ? 10.094 32.092 -29.207 1.00 46.94 180 GLU A O 1
ATOM 1446 N N . VAL A 1 181 ? 11.760 32.378 -27.738 1.00 53.56 181 VAL A N 1
ATOM 1447 C CA . VAL A 1 181 ? 11.629 33.833 -27.709 1.00 53.56 181 VAL A CA 1
ATOM 1448 C C . VAL A 1 181 ? 12.049 34.318 -29.097 1.00 53.56 181 VAL A C 1
ATOM 1450 O O . VAL A 1 181 ? 13.202 34.086 -29.472 1.00 53.56 181 VAL A O 1
ATOM 1453 N N . PRO A 1 182 ? 11.165 34.951 -29.888 1.00 45.97 182 PRO A N 1
ATOM 1454 C CA . PRO A 1 182 ? 11.540 35.397 -31.215 1.00 45.97 182 PRO A CA 1
ATOM 1455 C C . PRO A 1 182 ? 12.618 36.465 -31.054 1.00 45.97 182 PRO A C 1
ATOM 1457 O O . PRO A 1 182 ? 12.372 37.549 -30.525 1.00 45.97 182 PRO A O 1
ATOM 1460 N N . THR A 1 183 ? 13.835 36.157 -31.494 1.00 51.69 183 THR A N 1
ATOM 1461 C CA . THR A 1 183 ? 14.875 37.162 -31.686 1.00 51.69 183 THR A CA 1
ATOM 1462 C C . THR A 1 183 ? 14.445 38.038 -32.854 1.00 51.69 183 THR A C 1
ATOM 1464 O O . THR A 1 183 ? 14.728 37.738 -34.013 1.00 51.69 183 THR A O 1
ATOM 1467 N N . SER A 1 184 ? 13.698 39.098 -32.554 1.00 53.03 184 SER A N 1
ATOM 1468 C CA . SER A 1 184 ? 13.431 40.178 -33.495 1.00 53.03 184 SER A CA 1
ATOM 1469 C C . SER A 1 184 ? 14.762 40.815 -33.893 1.00 53.03 184 SER A C 1
ATOM 1471 O O . SER A 1 184 ? 15.482 41.338 -33.038 1.00 53.03 184 SER A O 1
ATOM 1473 N N . SER A 1 185 ? 15.082 40.676 -35.181 1.00 47.69 185 SER A N 1
ATOM 1474 C CA . SER A 1 185 ? 16.156 41.383 -35.889 1.00 47.69 185 SER A CA 1
ATOM 1475 C C . SER A 1 185 ? 15.832 42.862 -36.067 1.00 47.69 185 SER A C 1
ATOM 1477 O O . SER A 1 185 ? 14.623 43.191 -36.104 1.00 47.69 185 SER A O 1
#